Protein AF-0000000085764233 (afdb_homodimer)

Structure (mmCIF, N/CA/C/O backbone):
data_AF-0000000085764233-model_v1
#
loop_
_entity.id
_entity.type
_entity.pdbx_description
1 polymer 'Tctex1 domain-containing protein 1'
#
loop_
_atom_site.group_PDB
_atom_site.id
_atom_site.type_symbol
_atom_site.label_atom_id
_atom_site.label_alt_id
_atom_site.label_comp_id
_atom_site.label_asym_id
_atom_site.label_entity_id
_atom_site.label_seq_id
_atom_site.pdbx_PDB_ins_code
_atom_site.Cartn_x
_atom_site.Cartn_y
_atom_site.Cartn_z
_atom_site.occupancy
_atom_site.B_iso_or_equiv
_atom_site.auth_seq_id
_atom_site.auth_comp_id
_atom_site.auth_asym_id
_atom_site.auth_atom_id
_atom_site.pdbx_PDB_model_num
ATOM 1 N N . MET A 1 1 ? 14.633 18.141 -64.562 1 22.83 1 MET A N 1
ATOM 2 C CA . MET A 1 1 ? 13.414 17.406 -64.875 1 22.83 1 MET A CA 1
ATOM 3 C C . MET A 1 1 ? 13.727 16.172 -65.688 1 22.83 1 MET A C 1
ATOM 5 O O . MET A 1 1 ? 12.82 15.57 -66.312 1 22.83 1 MET A O 1
ATOM 9 N N . ALA A 1 2 ? 15.008 15.633 -65.562 1 20.67 2 ALA A N 1
ATOM 10 C CA . ALA A 1 2 ? 15.523 14.898 -66.688 1 20.67 2 ALA A CA 1
ATOM 11 C C . ALA A 1 2 ? 14.891 13.508 -66.812 1 20.67 2 ALA A C 1
ATOM 13 O O . ALA A 1 2 ? 14.93 12.734 -65.812 1 20.67 2 ALA A O 1
ATOM 14 N N . ALA A 1 3 ? 13.82 13.461 -67.688 1 26.23 3 ALA A N 1
ATOM 15 C CA . ALA A 1 3 ? 12.781 12.508 -68.062 1 26.23 3 ALA A CA 1
ATOM 16 C C . ALA A 1 3 ? 13.398 11.211 -68.625 1 26.23 3 ALA A C 1
ATOM 18 O O . ALA A 1 3 ? 13.984 11.18 -6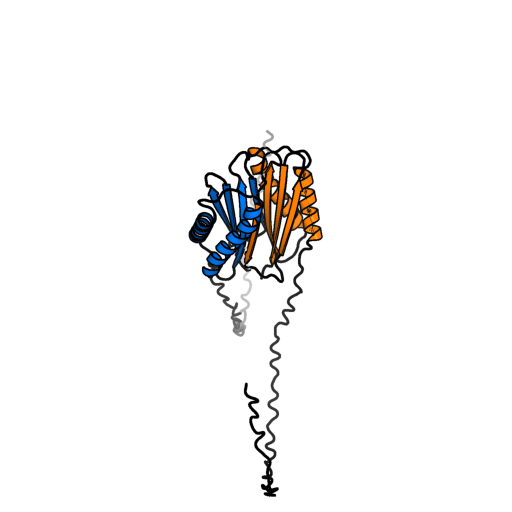9.688 1 26.23 3 ALA A O 1
ATOM 19 N N . VAL A 1 4 ? 14.078 10.336 -67.625 1 24.64 4 VAL A N 1
ATOM 20 C CA . VAL A 1 4 ? 15.016 9.258 -67.938 1 24.64 4 VAL A CA 1
ATOM 21 C C . VAL A 1 4 ? 14.289 8.148 -68.688 1 24.64 4 VAL A C 1
ATOM 23 O O . VAL A 1 4 ? 13.289 7.609 -68.188 1 24.64 4 VAL A O 1
ATOM 26 N N . GLU A 1 5 ? 14.352 8.164 -70.062 1 24.55 5 GLU A N 1
ATOM 27 C CA . GLU A 1 5 ? 13.648 7.434 -71.062 1 24.55 5 GLU A CA 1
ATOM 28 C C . GLU A 1 5 ? 14 5.949 -71.062 1 24.55 5 GLU A C 1
ATOM 30 O O . GLU A 1 5 ? 15.156 5.578 -71.25 1 24.55 5 GLU A O 1
ATOM 35 N N . ILE A 1 6 ? 13.391 5.223 -70.125 1 24.7 6 ILE A N 1
ATOM 36 C CA . ILE A 1 6 ? 13.633 3.828 -69.75 1 24.7 6 ILE A CA 1
ATOM 37 C C . ILE A 1 6 ? 13.297 2.928 -70.938 1 24.7 6 ILE A C 1
ATOM 39 O O . ILE A 1 6 ? 12.164 2.93 -71.438 1 24.7 6 ILE A O 1
ATOM 43 N N . ALA A 1 7 ? 14.289 2.588 -71.75 1 24.14 7 ALA A N 1
ATOM 44 C CA . ALA A 1 7 ? 14.234 1.929 -73 1 24.14 7 ALA A CA 1
ATOM 45 C C . ALA A 1 7 ? 13.648 0.525 -72.875 1 24.14 7 ALA A C 1
ATOM 47 O O . ALA A 1 7 ? 13.883 -0.168 -71.938 1 24.14 7 ALA A O 1
ATOM 48 N N . GLU A 1 8 ? 12.664 0.2 -73.688 1 23.89 8 GLU A N 1
ATOM 49 C CA . GLU A 1 8 ? 11.547 -0.726 -73.875 1 23.89 8 GLU A CA 1
ATOM 50 C C . GLU A 1 8 ? 12.016 -2.082 -74.375 1 23.89 8 GLU A C 1
ATOM 52 O O . GLU A 1 8 ? 12.453 -2.199 -75.5 1 23.89 8 GLU A O 1
ATOM 57 N N . ALA A 1 9 ? 13.086 -2.654 -73.625 1 26.23 9 ALA A N 1
ATOM 58 C CA . ALA A 1 9 ? 13.75 -3.721 -74.375 1 26.23 9 ALA A CA 1
ATOM 59 C C . ALA A 1 9 ? 12.758 -4.809 -74.75 1 26.23 9 ALA A C 1
ATOM 61 O O . ALA A 1 9 ? 11.82 -5.113 -74 1 26.23 9 ALA A O 1
ATOM 62 N N . PRO A 1 10 ? 13.016 -5.344 -75.938 1 22.17 10 PRO A N 1
ATOM 63 C CA . PRO A 1 10 ? 12.102 -6.035 -76.875 1 22.17 10 PRO A CA 1
ATOM 64 C C . PRO A 1 10 ? 11.68 -7.406 -76.375 1 22.17 10 PRO A C 1
ATOM 66 O O . PRO A 1 10 ? 12.344 -7.977 -75.5 1 22.17 10 PRO A O 1
ATOM 69 N N . ASP A 1 11 ? 10.625 -8.039 -76.938 1 22.17 11 ASP A N 1
ATOM 70 C CA . ASP A 1 11 ? 9.445 -8.875 -76.75 1 22.17 11 ASP A CA 1
ATOM 71 C C . ASP A 1 11 ? 9.781 -10.359 -76.875 1 22.17 11 ASP A C 1
ATOM 73 O O . ASP A 1 11 ? 9.039 -11.219 -76.438 1 22.17 11 ASP A O 1
ATOM 77 N N . PRO A 1 12 ? 11.188 -10.75 -77.125 1 25.09 12 PRO A N 1
ATOM 78 C CA . PRO A 1 12 ? 11.039 -11.82 -78.125 1 25.09 12 PRO A CA 1
ATOM 79 C C . PRO A 1 12 ? 10.336 -13.055 -77.562 1 25.09 12 PRO A C 1
ATOM 81 O O . PRO A 1 12 ? 10.555 -13.422 -76.375 1 25.09 12 PRO A O 1
ATOM 84 N N . ARG A 1 13 ? 9.398 -13.578 -78.25 1 24.14 13 ARG A N 1
ATOM 85 C CA . ARG A 1 13 ? 8.258 -14.461 -78.062 1 24.14 13 ARG A CA 1
ATOM 86 C C . ARG A 1 13 ? 8.711 -15.875 -77.688 1 24.14 13 ARG A C 1
ATOM 88 O O . ARG A 1 13 ? 9.906 -16.188 -77.75 1 24.14 13 ARG A O 1
ATOM 95 N N . LEU A 1 14 ? 8.117 -16.953 -78.375 1 24.59 14 LEU A N 1
ATOM 96 C CA . LEU A 1 14 ? 7.031 -17.844 -77.938 1 24.59 14 LEU A CA 1
ATOM 97 C C . LEU A 1 14 ? 7.527 -19.281 -77.812 1 24.59 14 LEU A C 1
ATOM 99 O O . LEU A 1 14 ? 6.965 -20.078 -77.062 1 24.59 14 LEU A O 1
ATOM 103 N N . PRO A 1 15 ? 8.797 -19.828 -78.375 1 23.41 15 PRO A N 1
ATOM 104 C CA . PRO A 1 15 ? 8.453 -21.031 -79.125 1 23.41 15 PRO A CA 1
ATOM 105 C C . PRO A 1 15 ? 8.039 -22.188 -78.25 1 23.41 15 PRO A C 1
ATOM 107 O O . PRO A 1 15 ? 8.391 -22.219 -77.062 1 23.41 15 PRO A O 1
ATOM 110 N N . SER A 1 16 ? 7.152 -23.25 -78.75 1 23.95 16 SER A N 1
ATOM 111 C CA . SER A 1 16 ? 6.117 -24.234 -78.438 1 23.95 16 SER A CA 1
ATOM 112 C C . SER A 1 16 ? 6.727 -25.562 -78 1 23.95 16 SER A C 1
ATOM 114 O O . SER A 1 16 ? 6.004 -26.516 -77.688 1 23.95 16 SER A O 1
ATOM 116 N N . ASP A 1 17 ? 8.07 -25.703 -77.875 1 21.44 17 ASP A N 1
ATOM 117 C CA . ASP A 1 17 ? 8.406 -27.047 -78.312 1 21.44 17 ASP A CA 1
ATOM 118 C C . ASP A 1 17 ? 7.781 -28.109 -77.438 1 21.44 17 ASP A C 1
ATOM 120 O O . ASP A 1 17 ? 7.598 -27.859 -76.188 1 21.44 17 ASP A O 1
ATOM 124 N N . ASN A 1 18 ? 7.309 -29.312 -78 1 24.05 18 ASN A N 1
ATOM 125 C CA . ASN A 1 18 ? 6.414 -30.469 -77.938 1 24.05 18 ASN A CA 1
ATOM 126 C C . ASN A 1 18 ? 6.941 -31.531 -76.938 1 24.05 18 ASN A C 1
ATOM 128 O O . ASN A 1 18 ? 6.367 -32.625 -76.875 1 24.05 18 ASN A O 1
ATOM 132 N N . SER A 1 19 ? 8.141 -31.344 -76.438 1 24.89 19 SER A N 1
ATOM 133 C CA . SER A 1 19 ? 8.766 -32.656 -76.25 1 24.89 19 SER A CA 1
ATOM 134 C C . SER A 1 19 ? 7.953 -33.531 -75.312 1 24.89 19 SER A C 1
ATOM 136 O O . SER A 1 19 ? 7.43 -33.062 -74.312 1 24.89 19 SER A O 1
ATOM 138 N N . MET A 1 20 ? 7.559 -34.75 -75.812 1 24.38 20 MET A N 1
ATOM 139 C CA . MET A 1 20 ? 6.723 -35.906 -75.5 1 24.38 20 MET A CA 1
ATOM 140 C C . MET A 1 20 ? 7.199 -36.594 -74.25 1 24.38 20 MET A C 1
ATOM 142 O O . MET A 1 20 ? 8.016 -37.531 -74.312 1 24.38 20 MET A O 1
ATOM 146 N N . ILE A 1 21 ? 7.676 -35.906 -73.25 1 27.8 21 ILE A N 1
ATOM 147 C CA . ILE A 1 21 ? 8.406 -36.719 -72.25 1 27.8 21 ILE A CA 1
ATOM 148 C C . ILE A 1 21 ? 7.504 -37.844 -71.75 1 27.8 21 ILE A C 1
ATOM 150 O O . ILE A 1 21 ? 6.324 -37.594 -71.438 1 27.8 21 ILE A O 1
ATOM 154 N N . SER A 1 22 ? 8 -39.094 -71.938 1 27.44 22 SER A N 1
ATOM 155 C CA . SER A 1 22 ? 7.586 -40.469 -71.625 1 27.44 22 SER A CA 1
ATOM 156 C C . SER A 1 22 ? 7.129 -40.625 -70.188 1 27.44 22 SER A C 1
ATOM 158 O O . SER A 1 22 ? 7.77 -40.125 -69.312 1 27.44 22 SER A O 1
ATOM 160 N N . THR A 1 23 ? 5.852 -40.906 -70.062 1 28.72 23 THR A N 1
ATOM 161 C CA . THR A 1 23 ? 4.98 -41.031 -68.938 1 28.72 23 THR A CA 1
ATOM 162 C C . THR A 1 23 ? 5.438 -42.156 -68 1 28.72 23 THR A C 1
ATOM 164 O O . THR A 1 23 ? 5.41 -43.344 -68.438 1 28.72 23 THR A O 1
ATOM 167 N N . ILE A 1 24 ? 6.723 -42.125 -67.5 1 32.5 24 ILE A N 1
ATOM 168 C CA . ILE A 1 24 ? 7.109 -43.281 -66.688 1 32.5 24 ILE A CA 1
ATOM 169 C C . ILE A 1 24 ? 6.004 -43.625 -65.688 1 32.5 24 ILE A C 1
ATOM 171 O O . ILE A 1 24 ? 5.48 -42.75 -65 1 32.5 24 ILE A O 1
ATOM 175 N N . PRO A 1 25 ? 5.34 -44.781 -65.875 1 30.16 25 PRO A N 1
ATOM 176 C CA . PRO A 1 25 ? 4.199 -45.219 -65.062 1 30.16 25 PRO A CA 1
ATOM 177 C C . PRO A 1 25 ? 4.535 -45.25 -63.594 1 30.16 25 PRO A C 1
ATOM 179 O O . PRO A 1 25 ? 5.555 -45.844 -63.188 1 30.16 25 PRO A O 1
ATOM 182 N N . GLU A 1 26 ? 4.598 -44.219 -62.844 1 31.23 26 GLU A N 1
ATOM 183 C CA . GLU A 1 26 ? 5.027 -44.25 -61.469 1 31.23 26 GLU A CA 1
ATOM 184 C C . GLU A 1 26 ? 4.262 -45.312 -60.656 1 31.23 26 GLU A C 1
ATOM 186 O O . GLU A 1 26 ? 3.041 -45.438 -60.812 1 31.23 26 GLU A O 1
ATOM 191 N N . GLY A 1 27 ? 4.879 -46.469 -60.5 1 32.75 27 GLY A N 1
ATOM 192 C CA . GLY A 1 27 ? 4.398 -47.562 -59.688 1 32.75 27 GLY A CA 1
ATOM 193 C C . GLY A 1 27 ? 3.85 -47.125 -58.344 1 32.75 27 GLY A C 1
ATOM 194 O O . GLY A 1 27 ? 4.234 -46.062 -57.844 1 32.75 27 GLY A O 1
ATOM 195 N N . SER A 1 28 ? 2.533 -47.375 -58.094 1 31.98 28 SER A N 1
ATOM 196 C CA . SER A 1 28 ? 1.698 -47 -56.969 1 31.98 28 SER A CA 1
ATOM 197 C C . SER A 1 28 ? 2.303 -47.5 -55.656 1 31.98 28 SER A C 1
ATOM 199 O O . SER A 1 28 ? 2.451 -48.719 -55.438 1 31.98 28 SER A O 1
ATOM 201 N N . SER A 1 29 ? 3.619 -47.125 -55.281 1 34.47 29 SER A N 1
ATOM 202 C CA . SER A 1 29 ? 4.066 -47.625 -53.969 1 34.47 29 SER A CA 1
ATOM 203 C C . SER A 1 29 ? 3.006 -47.375 -52.906 1 34.47 29 SER A C 1
ATOM 205 O O . SER A 1 29 ? 2.5 -46.281 -52.75 1 34.47 29 SER A O 1
ATOM 207 N N . SER A 1 30 ? 2.203 -48.438 -52.594 1 32.31 30 SER A N 1
ATOM 208 C CA . SER A 1 30 ? 1.236 -48.438 -51.5 1 32.31 30 SER A CA 1
ATOM 209 C C . SER A 1 30 ? 1.864 -47.938 -50.219 1 32.31 30 SER A C 1
ATOM 211 O O . SER A 1 30 ? 2.807 -48.562 -49.688 1 32.31 30 SER A O 1
ATOM 213 N N . ARG A 1 31 ? 2.207 -46.688 -50.094 1 35.84 31 ARG A N 1
ATOM 214 C CA . ARG A 1 31 ? 2.756 -46.188 -48.812 1 35.84 31 ARG A CA 1
ATOM 215 C C . ARG A 1 31 ? 1.93 -46.656 -47.625 1 35.84 31 ARG A C 1
ATOM 217 O O . ARG A 1 31 ? 0.699 -46.594 -47.656 1 35.84 31 ARG A O 1
ATOM 224 N N . PRO A 1 32 ? 2.518 -47.688 -47 1 40.41 32 PRO A N 1
ATOM 225 C CA . PRO A 1 32 ? 1.799 -48.125 -45.812 1 40.41 32 PRO A CA 1
ATOM 226 C C . PRO A 1 32 ? 1.249 -46.938 -44.969 1 40.41 32 PRO A C 1
ATOM 228 O O . PRO A 1 32 ? 1.838 -45.875 -44.969 1 40.41 32 PRO A O 1
ATOM 231 N N . ASP A 1 33 ? -0.082 -46.781 -44.938 1 36.28 33 ASP A N 1
ATOM 232 C CA . ASP A 1 33 ? -0.786 -45.812 -44.094 1 36.28 33 ASP A CA 1
ATOM 233 C C . ASP A 1 33 ? -0.168 -45.719 -42.719 1 36.28 33 ASP A C 1
ATOM 235 O O . ASP A 1 33 ? -0.138 -46.688 -41.969 1 36.28 33 ASP A O 1
ATOM 239 N N . THR A 1 34 ? 1.155 -45.188 -42.594 1 36.16 34 THR A N 1
ATOM 240 C CA . THR A 1 34 ? 1.585 -44.875 -41.219 1 36.16 34 THR A CA 1
ATOM 241 C C . THR A 1 34 ? 0.439 -44.281 -40.406 1 36.16 34 THR A C 1
ATOM 243 O O . THR A 1 34 ? -0.104 -43.25 -40.75 1 36.16 34 THR A O 1
ATOM 246 N N . ASP A 1 35 ? -0.566 -45.094 -39.906 1 37 35 ASP A N 1
ATOM 247 C CA . ASP A 1 35 ? -1.498 -44.625 -38.906 1 37 35 ASP A CA 1
ATOM 248 C C . ASP A 1 35 ? -0.818 -43.625 -37.969 1 37 35 ASP A C 1
ATOM 250 O O . ASP A 1 35 ? 0.124 -43.969 -37.25 1 37 35 ASP A O 1
ATOM 254 N N . SER A 1 36 ? -0.529 -42.406 -38.469 1 41.19 36 SER A N 1
ATOM 255 C CA . SER A 1 36 ? -0.132 -41.344 -37.531 1 41.19 36 SER A CA 1
ATOM 256 C C . SER A 1 36 ? -0.875 -41.5 -36.219 1 41.19 36 SER A C 1
ATOM 258 O O . SER A 1 36 ? -2.092 -41.281 -36.156 1 41.19 36 SER A O 1
ATOM 260 N N . ARG A 1 37 ? -0.577 -42.562 -35.438 1 39.78 37 ARG A N 1
ATOM 261 C CA . ARG A 1 37 ? -1.103 -42.469 -34.062 1 39.78 37 ARG A CA 1
ATOM 262 C C . ARG A 1 37 ? -1.039 -41.031 -33.562 1 39.78 37 ARG A C 1
ATOM 264 O O . ARG A 1 37 ? 0.045 -40.438 -33.438 1 39.78 37 ARG A O 1
ATOM 271 N N . ALA A 1 38 ? -2.049 -40.219 -34.062 1 39.69 38 ALA A N 1
ATOM 272 C CA . ALA A 1 38 ? -2.211 -38.938 -33.344 1 39.69 38 ALA A CA 1
ATOM 273 C C . ALA A 1 38 ? -1.906 -39.094 -31.859 1 39.69 38 ALA A C 1
ATOM 275 O O . ALA A 1 38 ? -2.547 -39.875 -31.172 1 39.69 38 ALA A O 1
ATOM 276 N N . SER A 1 39 ? -0.598 -39.219 -31.531 1 38.91 39 SER A N 1
ATOM 277 C CA . SER A 1 39 ? -0.422 -38.906 -30.109 1 38.91 39 SER A CA 1
ATOM 278 C C . SER A 1 39 ? -1.386 -37.844 -29.656 1 38.91 39 SER A C 1
ATOM 280 O O . SER A 1 39 ? -1.299 -36.688 -30.109 1 38.91 39 SER A O 1
ATOM 282 N N . THR A 1 40 ? -2.664 -38.188 -29.641 1 38.09 40 THR A N 1
ATOM 283 C CA . THR A 1 40 ? -3.424 -37.156 -28.906 1 38.09 40 THR A CA 1
ATOM 284 C C . THR A 1 40 ? -2.602 -36.594 -27.75 1 38.09 40 THR A C 1
ATOM 286 O O . THR A 1 40 ? -2.342 -37.312 -26.781 1 38.09 40 THR A O 1
ATOM 289 N N . GLU A 1 41 ? -1.425 -36 -28.062 1 40.94 41 GLU A N 1
ATOM 290 C CA . GLU A 1 41 ? -0.939 -35.188 -26.953 1 40.94 41 GLU A CA 1
ATOM 291 C C . GLU A 1 41 ? -2.096 -34.625 -26.125 1 40.94 41 GLU A C 1
ATOM 293 O O . GLU A 1 41 ? -2.939 -33.906 -26.625 1 40.94 41 GLU A O 1
ATOM 298 N N . PHE A 1 42 ? -2.738 -35.5 -25.422 1 39.81 42 PHE A N 1
ATOM 299 C CA . PHE A 1 42 ? -3.559 -34.875 -24.375 1 39.81 42 PHE A CA 1
ATOM 300 C C . PHE A 1 42 ? -2.928 -33.594 -23.891 1 39.81 42 PHE A C 1
ATOM 302 O O . PHE A 1 42 ? -1.872 -33.594 -23.25 1 39.81 42 PHE A O 1
ATOM 309 N N . GLU A 1 43 ? -2.781 -32.625 -24.781 1 45.09 43 GLU A N 1
ATOM 310 C CA . GLU A 1 43 ? -2.576 -31.375 -24.031 1 45.09 43 GLU A CA 1
ATOM 311 C C . GLU A 1 43 ? -3.42 -31.344 -22.766 1 45.09 43 GLU A C 1
ATOM 313 O O . GLU A 1 43 ? -4.621 -31.625 -22.812 1 45.09 43 GLU A O 1
ATOM 318 N N . PRO A 1 44 ? -2.971 -31.922 -21.656 1 42.12 44 PRO A N 1
ATOM 319 C CA . PRO A 1 44 ? -3.895 -31.703 -20.531 1 42.12 44 PRO A CA 1
ATOM 320 C C . PRO A 1 44 ? -4.801 -30.484 -20.75 1 42.12 44 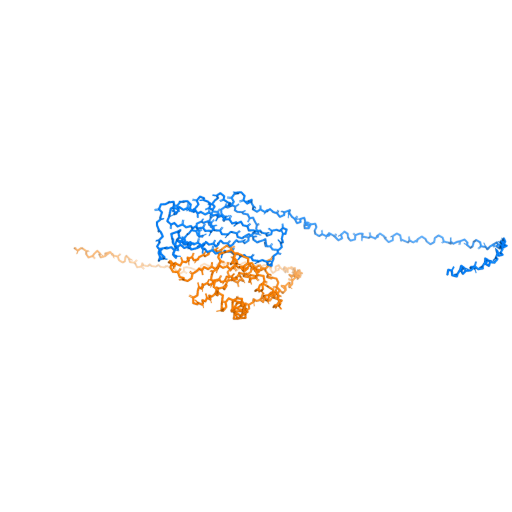PRO A C 1
ATOM 322 O O . PRO A 1 44 ? -4.332 -29.422 -21.172 1 42.12 44 PRO A O 1
ATOM 325 N N . SER A 1 45 ? -5.848 -30.656 -21.422 1 47.34 45 SER A N 1
ATOM 326 C CA . SER A 1 45 ? -6.844 -29.594 -21.406 1 47.34 45 SER A CA 1
ATOM 327 C C . SER A 1 45 ? -6.867 -28.875 -20.062 1 47.34 45 SER A C 1
ATOM 329 O O . SER A 1 45 ? -7.57 -29.281 -19.141 1 47.34 45 SER A O 1
ATOM 331 N N . TYR A 1 46 ? -5.758 -28.812 -19.344 1 45.25 46 TYR A N 1
ATOM 332 C CA . TYR A 1 46 ? -5.891 -27.922 -18.188 1 45.25 46 TYR A CA 1
ATOM 333 C C . TYR A 1 46 ? -6.875 -26.797 -18.484 1 45.25 46 TYR A C 1
ATOM 335 O O . TYR A 1 46 ? -6.637 -25.969 -19.375 1 45.25 46 TYR A O 1
ATOM 343 N N . GLN A 1 47 ? -8 -27.047 -18.844 1 47.78 47 GLN A N 1
ATOM 344 C CA . GLN A 1 47 ? -9.008 -25.984 -18.891 1 47.78 47 GLN A CA 1
ATOM 345 C C . GLN A 1 47 ? -8.75 -24.938 -17.812 1 47.78 47 GLN A C 1
ATOM 347 O O . GLN A 1 47 ? -8.922 -25.203 -16.625 1 47.78 47 GLN A O 1
ATOM 352 N N . LEU A 1 48 ? -7.797 -24.172 -17.938 1 56.78 48 LEU A N 1
ATOM 353 C CA . LEU A 1 48 ? -7.531 -23.109 -16.984 1 56.78 48 LEU A CA 1
ATOM 354 C C . LEU A 1 48 ? -8.805 -22.328 -16.672 1 56.78 48 LEU A C 1
ATOM 356 O O . LEU A 1 48 ? -9.5 -21.875 -17.578 1 56.78 48 LEU A O 1
ATOM 360 N N . GLU A 1 49 ? -9.703 -22.781 -15.75 1 69.5 49 GLU A N 1
ATOM 361 C CA . GLU A 1 49 ? -10.852 -22.016 -15.273 1 69.5 49 GLU A CA 1
ATOM 362 C C . GLU A 1 49 ? -10.586 -20.516 -15.336 1 69.5 49 GLU A C 1
ATOM 364 O O . GLU A 1 49 ? -9.453 -20.078 -15.125 1 69.5 49 GLU A O 1
ATOM 369 N N . PRO A 1 50 ? -11.602 -19.891 -15.984 1 85.56 50 PRO A N 1
ATOM 370 C CA . PRO A 1 50 ? -11.445 -18.438 -16.016 1 85.56 50 PRO A CA 1
ATOM 371 C C . PRO A 1 50 ? -11.109 -17.844 -14.648 1 85.56 50 PRO A C 1
ATOM 373 O O . PRO A 1 50 ? -11.57 -18.359 -13.625 1 85.56 50 PRO A O 1
ATOM 376 N N . VAL A 1 51 ? -10.227 -16.969 -14.602 1 89 51 VAL A N 1
ATOM 377 C CA . VAL A 1 51 ? -9.836 -16.297 -13.367 1 89 51 VAL A CA 1
ATOM 378 C C . VAL A 1 51 ? -11.031 -15.555 -12.773 1 89 51 VAL A C 1
ATOM 380 O O . VAL A 1 51 ? -11.703 -14.789 -13.469 1 89 51 VAL A O 1
ATOM 383 N N . LYS A 1 52 ? -11.523 -15.859 -11.648 1 94.44 52 LYS A N 1
ATOM 384 C CA . LYS A 1 52 ? -12.539 -15.109 -10.914 1 94.44 52 LYS A CA 1
ATOM 385 C C . LYS A 1 52 ? -11.922 -13.93 -10.164 1 94.44 52 LYS A C 1
ATOM 387 O O . LYS A 1 52 ? -11.258 -14.109 -9.148 1 94.44 52 LYS A O 1
ATOM 392 N N . LYS A 1 53 ? -12.195 -12.773 -10.602 1 96.12 53 LYS A N 1
ATOM 393 C CA . LYS A 1 53 ? -11.672 -11.555 -9.984 1 96.12 53 LYS A CA 1
ATOM 394 C C . LYS A 1 53 ? -12.609 -11.062 -8.883 1 96.12 53 LYS A C 1
ATOM 396 O O . LYS A 1 53 ? -13.828 -11.18 -9 1 96.12 53 LYS A O 1
ATOM 401 N N . PRO A 1 54 ? -12.055 -10.539 -7.816 1 97.56 54 PRO A N 1
ATOM 402 C CA . PRO A 1 54 ? -12.93 -9.898 -6.832 1 97.56 54 PRO A CA 1
ATOM 403 C C . PRO A 1 54 ? -13.672 -8.688 -7.395 1 97.56 54 PRO A C 1
ATOM 405 O O . PRO A 1 54 ? -13.102 -7.926 -8.188 1 97.56 54 PRO A O 1
ATOM 408 N N . ARG A 1 55 ? -14.836 -8.508 -6.973 1 97.19 55 ARG A N 1
ATOM 409 C CA . ARG A 1 55 ? -15.602 -7.355 -7.434 1 97.19 55 ARG A CA 1
ATOM 410 C C . ARG A 1 55 ? -15.211 -6.098 -6.668 1 97.19 55 ARG A C 1
ATOM 412 O O . ARG A 1 55 ? -15.344 -6.047 -5.441 1 97.19 55 ARG A O 1
ATOM 419 N N . HIS A 1 56 ? -14.852 -5.094 -7.367 1 98 56 HIS A N 1
ATOM 420 C CA . HIS A 1 56 ? -14.414 -3.842 -6.762 1 98 56 HIS A CA 1
ATOM 421 C C . HIS A 1 56 ? -15.531 -3.213 -5.93 1 98 56 HIS A C 1
ATOM 423 O O . HIS A 1 56 ? -15.273 -2.66 -4.859 1 98 56 HIS A O 1
ATOM 429 N N . SER A 1 57 ? -16.766 -3.312 -6.406 1 98.38 57 SER A N 1
ATOM 430 C CA . SER A 1 57 ? -17.906 -2.725 -5.699 1 98.38 57 SER A CA 1
ATOM 431 C C . SER A 1 57 ? -18.078 -3.35 -4.32 1 98.38 57 SER A C 1
ATOM 433 O O . SER A 1 57 ? -18.359 -2.648 -3.348 1 98.38 57 SER A O 1
ATOM 435 N N . ASP A 1 58 ? -17.906 -4.656 -4.238 1 98.38 58 ASP A N 1
ATOM 436 C CA . ASP A 1 58 ? -18.016 -5.352 -2.961 1 98.38 58 ASP A CA 1
ATOM 437 C C . ASP A 1 58 ? -16.906 -4.938 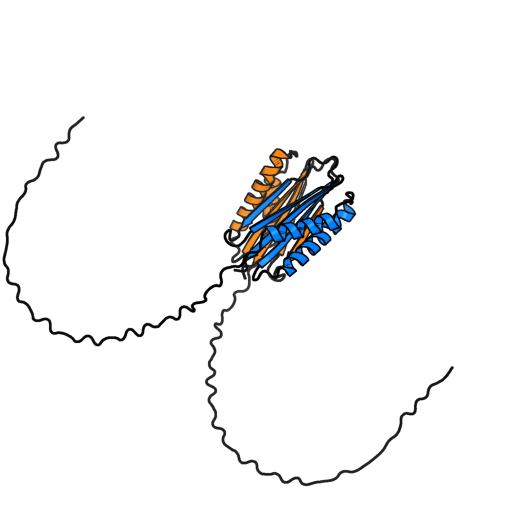-2.002 1 98.38 58 ASP A C 1
ATOM 439 O O . ASP A 1 58 ? -17.172 -4.633 -0.837 1 98.38 58 ASP A O 1
ATOM 443 N N . ILE A 1 59 ? -15.68 -4.883 -2.51 1 98.75 59 ILE A N 1
ATOM 444 C CA . ILE A 1 59 ? -14.531 -4.516 -1.687 1 98.75 59 ILE A CA 1
ATOM 445 C C . ILE A 1 59 ? -14.688 -3.078 -1.196 1 98.75 59 ILE A C 1
ATOM 447 O O . ILE A 1 59 ? -14.422 -2.779 -0.03 1 98.75 59 ILE A O 1
ATOM 451 N N . GLN A 1 60 ? -15.172 -2.262 -2.07 1 98.75 60 GLN A N 1
ATOM 452 C CA . GLN A 1 60 ? -15.383 -0.862 -1.721 1 98.75 60 GLN A CA 1
ATOM 453 C C . GLN A 1 60 ? -16.391 -0.729 -0.577 1 98.75 60 GLN A C 1
ATOM 455 O O . GLN A 1 60 ? -16.125 -0.019 0.398 1 98.75 60 GLN A O 1
ATOM 460 N N . ARG A 1 61 ? -17.438 -1.396 -0.704 1 98.62 61 ARG A N 1
ATOM 461 C CA . ARG A 1 61 ? -18.5 -1.319 0.304 1 98.62 61 ARG A CA 1
ATOM 462 C C . ARG A 1 61 ? -18 -1.815 1.656 1 98.62 61 ARG A C 1
ATOM 464 O O . ARG A 1 61 ? -18.266 -1.194 2.688 1 98.62 61 ARG A O 1
ATOM 471 N N . LEU A 1 62 ? -17.328 -2.939 1.609 1 98.62 62 LEU A N 1
ATOM 472 C CA . LEU A 1 62 ? -16.781 -3.504 2.844 1 98.62 62 LEU A CA 1
ATOM 473 C C . LEU A 1 62 ? -15.82 -2.535 3.514 1 98.62 62 LEU A C 1
ATOM 475 O O . LEU A 1 62 ? -15.875 -2.34 4.73 1 98.62 62 LEU A O 1
ATOM 479 N N . ALA A 1 63 ? -14.906 -1.902 2.748 1 98.88 63 ALA A N 1
ATOM 480 C CA . ALA A 1 63 ? -13.914 -0.969 3.279 1 98.88 63 ALA A CA 1
ATOM 481 C C . ALA A 1 63 ? -14.586 0.287 3.828 1 98.88 63 ALA A C 1
ATOM 483 O O . ALA A 1 63 ? -14.227 0.771 4.906 1 98.88 63 ALA A O 1
ATOM 484 N N . GLU A 1 64 ? -15.586 0.781 3.109 1 98.88 64 GLU A N 1
ATOM 485 C CA . GLU A 1 64 ? -16.328 1.952 3.562 1 98.88 64 GLU A CA 1
ATOM 486 C C . GLU A 1 64 ? -17.016 1.688 4.898 1 98.88 64 GLU A C 1
ATOM 488 O O . GLU A 1 64 ? -17 2.537 5.789 1 98.88 64 GLU A O 1
ATOM 493 N N . ASN A 1 65 ? -17.609 0.515 4.973 1 98.81 65 ASN A N 1
ATOM 494 C CA . ASN A 1 65 ? -18.297 0.141 6.203 1 98.81 65 ASN A CA 1
ATOM 495 C C . ASN A 1 65 ? -17.344 0.098 7.391 1 98.81 65 ASN A C 1
ATOM 497 O O . ASN A 1 65 ? -17.672 0.599 8.469 1 98.81 65 ASN A O 1
ATOM 501 N N . GLU A 1 66 ? -16.156 -0.518 7.207 1 98.94 66 GLU A N 1
ATOM 502 C CA . GLU A 1 66 ? -15.203 -0.618 8.305 1 98.94 66 GLU A CA 1
ATOM 503 C C . GLU A 1 66 ? -14.648 0.753 8.688 1 98.94 66 GLU A C 1
ATOM 505 O O . GLU A 1 66 ? -14.469 1.052 9.867 1 98.94 66 GLU A O 1
ATOM 510 N N . LEU A 1 67 ? -14.344 1.627 7.711 1 98.88 67 LEU A N 1
ATOM 511 C CA . LEU A 1 67 ? -13.875 2.979 8 1 98.88 67 LEU A CA 1
ATOM 512 C C . LEU A 1 67 ? -14.914 3.758 8.797 1 98.88 67 LEU A C 1
ATOM 514 O O . LEU A 1 67 ? -14.586 4.414 9.781 1 98.88 67 LEU A O 1
ATOM 518 N N . GLU A 1 68 ? -16.141 3.689 8.398 1 98.75 68 GLU A N 1
ATOM 519 C CA . GLU A 1 68 ? -17.219 4.375 9.102 1 98.75 68 GLU A CA 1
ATOM 520 C C . GLU A 1 68 ? -17.375 3.848 10.531 1 98.75 68 GLU A C 1
ATOM 522 O O . GLU A 1 68 ? -17.516 4.629 11.477 1 98.75 68 GLU A O 1
ATOM 527 N N . ARG A 1 69 ? -17.344 2.555 10.672 1 98.56 69 ARG A N 1
ATOM 528 C CA . ARG A 1 69 ? -17.516 1.9 11.961 1 98.56 69 ARG A CA 1
ATOM 529 C C . ARG A 1 69 ? -16.469 2.369 12.969 1 98.56 69 ARG A C 1
ATOM 531 O O . ARG A 1 69 ? -16.797 2.658 14.117 1 98.56 69 ARG A O 1
ATOM 538 N N . TYR A 1 70 ? -15.234 2.527 12.562 1 98.56 70 TYR A N 1
ATOM 539 C CA . TYR A 1 70 ? -14.141 2.838 13.477 1 98.56 70 TYR A CA 1
ATOM 540 C C . TYR A 1 70 ? -13.984 4.344 13.656 1 98.56 70 TYR A C 1
ATOM 542 O O . TYR A 1 70 ? -13.539 4.812 14.703 1 98.56 70 TYR A O 1
ATOM 550 N N . LEU A 1 71 ? -14.422 5.211 12.617 1 98.38 71 LEU A N 1
ATOM 551 C CA . LEU A 1 71 ? -13.852 6.551 12.594 1 98.38 71 LEU A CA 1
ATOM 552 C C . LEU A 1 71 ? -14.945 7.609 12.648 1 98.38 71 LEU A C 1
ATOM 554 O O . LEU A 1 71 ? -14.656 8.797 12.836 1 98.38 71 LEU A O 1
ATOM 558 N N . LYS A 1 72 ? -16.234 7.34 12.359 1 97.25 72 LYS A N 1
ATOM 559 C CA . LYS A 1 72 ? -17.312 8.297 12.148 1 97.25 72 LYS A CA 1
ATOM 560 C C . LYS A 1 72 ? -17.297 9.398 13.211 1 97.25 72 LYS A C 1
ATOM 562 O O . LYS A 1 72 ? -17.453 10.578 12.891 1 97.25 72 LYS A O 1
ATOM 567 N N . ASP A 1 73 ? -16.938 9.156 14.477 1 95.38 73 ASP A N 1
ATOM 568 C CA . ASP A 1 73 ? -16.984 10.18 15.516 1 95.38 73 ASP A CA 1
ATOM 569 C C . ASP A 1 73 ? -15.656 10.297 16.25 1 95.38 73 ASP A C 1
ATOM 571 O O . ASP A 1 73 ? -15.602 10.812 17.359 1 95.38 73 ASP A O 1
ATOM 575 N N . LEU A 1 74 ? -14.664 9.898 15.609 1 96.44 74 LEU A N 1
ATOM 576 C CA . LEU A 1 74 ? -13.359 9.883 16.266 1 96.44 74 LEU A CA 1
ATOM 577 C C . LEU A 1 74 ? -12.594 11.172 15.977 1 96.44 74 LEU A C 1
ATOM 579 O O . LEU A 1 74 ? -12.633 11.688 14.859 1 96.44 74 LEU A O 1
ATOM 583 N N . ARG A 1 75 ? -11.93 11.664 16.953 1 95.19 75 ARG A N 1
ATOM 584 C CA . ARG A 1 75 ? -10.992 12.758 16.766 1 95.19 75 ARG A CA 1
ATOM 585 C C . ARG A 1 75 ? -9.578 12.234 16.531 1 95.19 75 ARG A C 1
ATOM 587 O O . ARG A 1 75 ? -9.164 11.242 17.141 1 95.19 75 ARG A O 1
ATOM 594 N N . TYR A 1 76 ? -8.898 13.047 15.828 1 94.44 76 TYR A N 1
ATOM 595 C CA . TYR A 1 76 ? -7.551 12.594 15.508 1 94.44 76 TYR A CA 1
ATOM 596 C C . TYR A 1 76 ? -6.645 12.656 16.734 1 94.44 76 TYR A C 1
ATOM 598 O O . TYR A 1 76 ? -6.535 13.703 17.375 1 94.44 76 TYR A O 1
ATOM 606 N N . ASP A 1 77 ? -6.035 11.586 17.031 1 94.38 77 ASP A N 1
ATOM 607 C CA . ASP A 1 77 ? -4.977 11.391 18.016 1 94.38 77 ASP A CA 1
ATOM 608 C C . ASP A 1 77 ? -3.867 10.5 17.469 1 94.38 77 ASP A C 1
ATOM 610 O O . ASP A 1 77 ? -4.09 9.312 17.203 1 94.38 77 ASP A O 1
ATOM 614 N N . PRO A 1 78 ? -2.707 11.094 17.25 1 92.81 78 PRO A N 1
ATOM 615 C CA . PRO A 1 78 ? -1.659 10.344 16.547 1 92.81 78 PRO A CA 1
ATOM 616 C C . PRO A 1 78 ? -1.331 9.016 17.219 1 92.81 78 PRO A C 1
ATOM 618 O O . PRO A 1 78 ? -1.039 8.031 16.547 1 92.81 78 PRO A O 1
ATOM 621 N N . ILE A 1 79 ? -1.3 8.906 18.469 1 94.06 79 ILE A N 1
ATOM 622 C CA . ILE A 1 79 ? -0.967 7.688 19.188 1 94.06 79 ILE A CA 1
ATOM 623 C C . ILE A 1 79 ? -2.057 6.641 18.969 1 94.06 79 ILE A C 1
ATOM 625 O O . ILE A 1 79 ? -1.763 5.496 18.609 1 94.06 79 ILE A O 1
ATOM 629 N N . LYS A 1 80 ? -3.297 7.031 19.141 1 96.38 80 LYS A N 1
ATOM 630 C CA . LYS A 1 80 ? -4.426 6.125 18.922 1 96.38 80 LYS A CA 1
ATOM 631 C C . LYS A 1 80 ? -4.523 5.703 17.469 1 96.38 80 LYS A C 1
ATOM 633 O O . LYS A 1 80 ? -4.816 4.543 17.156 1 96.38 80 LYS A O 1
ATOM 638 N N . CYS A 1 81 ? -4.242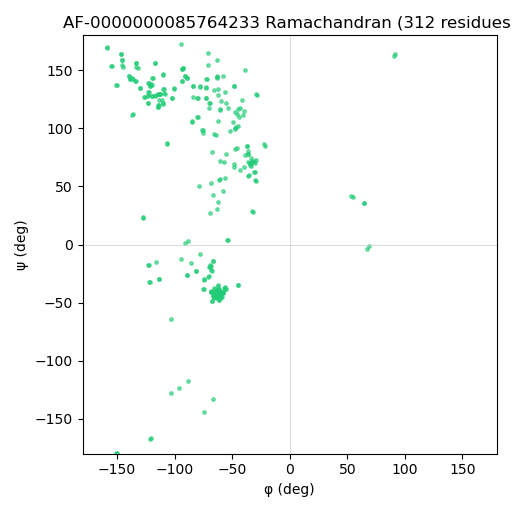 6.672 16.609 1 97 81 CYS A N 1
ATOM 639 C CA . CYS A 1 81 ? -4.414 6.43 15.188 1 97 81 CYS A CA 1
ATOM 640 C C . CYS A 1 81 ? -3.371 5.449 14.664 1 97 81 CYS A C 1
ATOM 642 O O . CYS A 1 81 ? -3.633 4.695 13.727 1 97 81 CYS A O 1
ATOM 644 N N . ARG A 1 82 ? -2.24 5.391 15.289 1 96.31 82 ARG A N 1
ATOM 645 C CA . ARG A 1 82 ? -1.219 4.426 14.898 1 96.31 82 ARG A CA 1
ATOM 646 C C . ARG A 1 82 ? -1.739 2.998 15.031 1 96.31 82 ARG A C 1
ATOM 648 O O . ARG A 1 82 ? -1.604 2.195 14.102 1 96.31 82 ARG A O 1
ATOM 655 N N . GLN A 1 83 ? -2.367 2.775 16.094 1 98.06 83 GLN A N 1
ATOM 656 C CA . GLN A 1 83 ? -2.928 1.445 16.312 1 98.06 83 GLN A CA 1
ATOM 657 C C . GLN A 1 83 ? -4.18 1.23 15.469 1 98.06 83 GLN A C 1
ATOM 659 O O . GLN A 1 83 ? -4.398 0.137 14.945 1 98.06 83 GLN A O 1
ATOM 664 N N . LEU A 1 84 ? -4.984 2.248 15.336 1 98.56 84 LEU A N 1
ATOM 665 C CA . LEU A 1 84 ? -6.254 2.152 14.625 1 98.56 84 LEU A CA 1
ATOM 666 C C . LEU A 1 84 ? -6.027 1.785 13.164 1 98.56 84 LEU A C 1
ATOM 668 O O . LEU A 1 84 ? -6.84 1.075 12.562 1 98.56 84 LEU A O 1
ATOM 672 N N . THR A 1 85 ? -4.906 2.311 12.555 1 98.81 85 THR A N 1
ATOM 673 C CA . THR A 1 85 ? -4.645 1.937 11.172 1 98.81 85 THR A CA 1
ATOM 674 C C . THR A 1 85 ? -4.52 0.422 11.031 1 98.81 85 THR A C 1
ATOM 676 O O . THR A 1 85 ? -5.051 -0.167 10.094 1 98.81 85 THR A O 1
ATOM 679 N N . ARG A 1 86 ? -3.852 -0.214 11.977 1 98.69 86 ARG A N 1
ATOM 680 C CA . ARG A 1 86 ? -3.674 -1.662 11.953 1 98.69 86 ARG A CA 1
ATOM 681 C C . ARG A 1 86 ? -5 -2.381 12.188 1 98.69 86 ARG A C 1
ATOM 683 O O . ARG A 1 86 ? -5.301 -3.371 11.516 1 98.69 86 ARG A O 1
ATOM 690 N N . ASP A 1 87 ? -5.777 -1.867 13.102 1 98.88 87 ASP A N 1
ATOM 691 C CA . ASP A 1 87 ? -7.062 -2.48 13.43 1 98.88 87 ASP A CA 1
ATOM 692 C C . ASP A 1 87 ? -8.016 -2.41 12.242 1 98.88 87 ASP A C 1
ATOM 694 O O . ASP A 1 87 ? -8.688 -3.395 11.914 1 98.88 87 ASP A O 1
ATOM 698 N N . ILE A 1 88 ? -8.047 -1.275 11.648 1 98.94 88 ILE A N 1
ATOM 699 C CA . ILE A 1 88 ? -8.93 -1.077 10.508 1 98.94 88 ILE A CA 1
ATOM 700 C C . ILE A 1 88 ? -8.469 -1.946 9.344 1 98.94 88 ILE A C 1
ATOM 702 O O . ILE A 1 88 ? -9.289 -2.596 8.68 1 98.94 88 ILE A O 1
ATOM 706 N N . ALA A 1 89 ? -7.168 -1.969 9.086 1 98.94 89 ALA A N 1
ATOM 707 C CA . ALA A 1 89 ? -6.633 -2.809 8.016 1 98.94 89 ALA A CA 1
ATOM 708 C C . ALA A 1 89 ? -6.965 -4.281 8.258 1 98.94 89 ALA A C 1
ATOM 710 O O . ALA A 1 89 ? -7.352 -4.996 7.332 1 98.94 89 ALA A O 1
ATOM 711 N N . SER A 1 90 ? -6.84 -4.688 9.492 1 98.88 90 SER A N 1
ATOM 712 C CA . SER A 1 90 ? -7.168 -6.062 9.859 1 98.88 90 SER A CA 1
ATOM 713 C C . SER A 1 90 ? -8.648 -6.352 9.648 1 98.88 90 SER A C 1
ATOM 715 O O . SER A 1 90 ? -9.016 -7.406 9.125 1 98.88 90 SER A O 1
ATOM 717 N N . ALA A 1 91 ? -9.484 -5.449 10.031 1 98.94 91 ALA A N 1
ATOM 718 C CA . ALA A 1 91 ? -10.93 -5.625 9.883 1 98.94 91 ALA A CA 1
ATOM 719 C C . ALA A 1 91 ? -11.32 -5.715 8.406 1 98.94 91 ALA A C 1
ATOM 721 O O . ALA A 1 91 ? -12.094 -6.594 8.016 1 98.94 91 ALA A O 1
ATOM 722 N N . ILE A 1 92 ? -10.789 -4.816 7.594 1 98.94 92 ILE A N 1
ATOM 723 C CA . ILE A 1 92 ? -11.07 -4.84 6.164 1 98.94 92 ILE A CA 1
ATOM 724 C C . ILE A 1 92 ? -10.578 -6.152 5.559 1 98.94 92 ILE A C 1
ATOM 726 O O . ILE A 1 92 ? -11.289 -6.793 4.785 1 98.94 92 ILE A O 1
ATOM 730 N N . LEU A 1 93 ? -9.367 -6.551 5.949 1 98.88 93 LEU A N 1
ATOM 731 C CA . LEU A 1 93 ? -8.781 -7.777 5.418 1 98.88 93 LEU A CA 1
ATOM 732 C C . LEU A 1 93 ? -9.633 -8.992 5.785 1 98.88 93 LEU A C 1
ATOM 734 O O . LEU A 1 93 ? -9.805 -9.898 4.969 1 98.88 93 LEU A O 1
ATOM 738 N N . GLU A 1 94 ? -10.141 -8.969 6.977 1 98.81 94 GLU A N 1
ATOM 739 C CA . GLU A 1 94 ? -11 -10.062 7.414 1 98.81 94 GLU A CA 1
ATOM 740 C C . GLU A 1 94 ? -12.258 -10.156 6.559 1 98.81 94 GLU A C 1
ATOM 742 O O . GLU A 1 94 ? -12.688 -11.258 6.191 1 98.81 94 GLU A O 1
ATOM 747 N N . ARG A 1 95 ? -12.867 -9.062 6.254 1 98.75 95 ARG A N 1
ATOM 748 C CA . ARG A 1 95 ? -14.047 -9.047 5.398 1 98.75 95 ARG A CA 1
ATOM 749 C C . ARG A 1 95 ? -13.711 -9.508 3.984 1 98.75 95 ARG A C 1
ATOM 751 O O . ARG A 1 95 ? -14.477 -10.242 3.363 1 98.75 95 ARG A O 1
ATOM 758 N N . VAL A 1 96 ? -12.562 -9.055 3.477 1 98.62 96 VAL A N 1
ATOM 759 C CA . VAL A 1 96 ? -12.109 -9.461 2.15 1 98.62 96 VAL A CA 1
ATOM 760 C C . VAL A 1 96 ? -11.859 -10.969 2.125 1 98.62 96 VAL A C 1
ATOM 762 O O . VAL A 1 96 ? -12.227 -11.648 1.164 1 98.62 96 VAL A O 1
ATOM 765 N N . LYS A 1 97 ? -11.211 -11.453 3.146 1 98.44 97 LYS A N 1
ATOM 766 C CA . LYS A 1 97 ? -10.961 -12.891 3.277 1 98.44 97 LYS A CA 1
ATOM 767 C C . LYS A 1 97 ? -12.258 -13.688 3.24 1 98.44 97 LYS A C 1
ATOM 769 O O . LYS A 1 97 ? -12.312 -14.766 2.656 1 98.44 97 LYS A O 1
ATOM 774 N N . GLU A 1 98 ? -13.281 -13.148 3.818 1 98.25 98 GLU A N 1
ATOM 775 C CA . GLU A 1 98 ? -14.578 -13.812 3.895 1 98.25 98 GLU A CA 1
ATOM 776 C C . GLU A 1 98 ? -15.234 -13.906 2.518 1 98.25 98 GLU A C 1
ATOM 778 O O . GLU A 1 98 ? -16.156 -14.695 2.318 1 98.25 98 GLU A O 1
ATOM 783 N N . MET A 1 99 ? -14.797 -13.125 1.556 1 97.75 99 MET A N 1
ATOM 784 C CA . MET A 1 99 ? -15.312 -13.195 0.191 1 97.75 99 MET A CA 1
ATOM 785 C C . MET A 1 99 ? -14.852 -14.484 -0.493 1 97.75 99 MET A C 1
ATOM 787 O O . MET A 1 99 ? -15.406 -14.875 -1.517 1 97.75 99 MET A O 1
ATOM 791 N N . LYS A 1 100 ? -13.812 -15.133 -0.001 1 96.62 100 LYS A N 1
ATOM 792 C CA . LYS A 1 100 ? -13.281 -16.422 -0.446 1 96.62 100 LYS A CA 1
ATOM 793 C C . LYS A 1 100 ? -12.977 -16.391 -1.942 1 96.62 100 LYS A C 1
ATOM 795 O O . LYS A 1 100 ? -13.367 -17.312 -2.672 1 96.62 100 LYS A O 1
ATOM 800 N N . VAL A 1 101 ? -12.422 -15.297 -2.404 1 96.81 101 VAL A N 1
ATOM 801 C CA . VAL A 1 101 ? -11.984 -15.234 -3.793 1 96.81 101 VAL A CA 1
ATOM 802 C C . VAL A 1 101 ? -10.781 -16.156 -3.998 1 96.81 101 VAL A C 1
ATOM 804 O O . VAL A 1 101 ? -9.742 -15.977 -3.359 1 96.81 101 VAL A O 1
ATOM 807 N N . PRO A 1 102 ? -10.859 -17.094 -4.879 1 95.19 102 PRO A N 1
ATOM 808 C CA . PRO A 1 102 ? -9.781 -18.078 -5 1 95.19 102 PRO A CA 1
ATOM 809 C C . PRO A 1 102 ? -8.523 -17.5 -5.633 1 95.19 102 PRO A C 1
ATOM 811 O O . PRO A 1 102 ? -8.609 -16.672 -6.547 1 95.19 102 PRO A O 1
ATOM 814 N N . ARG A 1 103 ? -7.352 -17.891 -5.184 1 96.25 103 ARG A N 1
ATOM 815 C CA . ARG A 1 103 ? -6.035 -17.672 -5.773 1 96.25 103 ARG A CA 1
ATOM 816 C C . ARG A 1 103 ? -5.684 -16.188 -5.797 1 96.25 103 ARG A C 1
ATOM 818 O O . ARG A 1 103 ? -5.168 -15.68 -6.793 1 96.25 103 ARG A O 1
ATOM 825 N N . TYR A 1 104 ? -6.098 -15.461 -4.773 1 98.12 104 TYR A N 1
ATOM 826 C CA . TYR A 1 104 ? -5.688 -14.062 -4.672 1 98.12 104 TYR A CA 1
ATOM 827 C C . TYR A 1 104 ? -4.957 -13.805 -3.361 1 98.12 104 TYR A C 1
ATOM 829 O O . TYR A 1 104 ? -5.344 -14.328 -2.314 1 98.12 104 TYR A O 1
ATOM 837 N N . LYS A 1 105 ? -3.936 -13.055 -3.42 1 98.5 105 LYS A N 1
ATOM 838 C CA . LYS A 1 105 ? -3.32 -12.375 -2.285 1 98.5 105 LYS A CA 1
ATOM 839 C C . LYS A 1 105 ? -3.873 -10.961 -2.129 1 98.5 105 LYS A C 1
ATOM 841 O O . LYS A 1 105 ? -4.25 -10.32 -3.113 1 98.5 105 LYS A O 1
ATOM 846 N N . PHE A 1 106 ? -3.896 -10.43 -0.911 1 98.88 106 PHE A N 1
ATOM 847 C CA . PHE A 1 106 ? -4.406 -9.086 -0.673 1 98.88 106 PHE A CA 1
ATOM 848 C C . PHE A 1 106 ? -3.467 -8.305 0.237 1 98.88 106 PHE A C 1
ATOM 850 O O . PHE A 1 106 ? -2.912 -8.859 1.188 1 98.88 106 PHE A O 1
ATOM 857 N N . VAL A 1 107 ? -3.299 -7.098 -0.06 1 98.94 107 VAL A N 1
ATOM 858 C CA . VAL A 1 107 ? -2.682 -6.102 0.811 1 98.94 107 VAL A CA 1
ATOM 859 C C . VAL A 1 107 ? -3.676 -4.977 1.098 1 98.94 107 VAL A C 1
ATOM 861 O O . VAL A 1 107 ? -4.262 -4.41 0.174 1 98.94 107 VAL A O 1
ATOM 864 N N . VAL A 1 108 ? -3.887 -4.652 2.344 1 98.94 108 VAL A N 1
ATOM 865 C CA . VAL A 1 108 ? -4.699 -3.51 2.744 1 98.94 108 VAL A CA 1
ATOM 866 C C . VAL A 1 108 ? -3.82 -2.477 3.447 1 98.94 108 VAL A C 1
ATOM 868 O O . VAL A 1 108 ? -3.191 -2.775 4.465 1 98.94 108 VAL A O 1
ATOM 871 N N . MET A 1 109 ? -3.709 -1.346 2.943 1 98.94 109 MET A N 1
ATOM 872 C CA . MET A 1 109 ? -2.973 -0.223 3.518 1 98.94 109 MET A CA 1
ATOM 873 C C . MET A 1 109 ? -3.924 0.892 3.941 1 98.94 109 MET A C 1
ATOM 875 O O . MET A 1 109 ? -4.797 1.295 3.172 1 98.94 109 MET A O 1
ATOM 879 N N . VAL A 1 110 ? -3.803 1.379 5.172 1 98.88 110 VAL A N 1
ATOM 880 C CA . VAL A 1 110 ? -4.648 2.445 5.699 1 98.88 110 VAL A CA 1
ATOM 881 C C . VAL A 1 110 ? -3.783 3.627 6.129 1 98.88 110 VAL A C 1
ATOM 883 O O . VAL A 1 110 ? -2.734 3.443 6.75 1 98.88 110 VAL A O 1
ATOM 886 N N . SER A 1 111 ? -4.184 4.785 5.805 1 97.94 111 SER A N 1
ATOM 887 C CA . SER A 1 111 ? -3.57 6.051 6.203 1 97.94 111 SER A CA 1
ATOM 888 C C . SER A 1 111 ? -4.574 6.949 6.918 1 97.94 111 SER A C 1
ATOM 890 O O . SER A 1 111 ? -5.676 7.184 6.414 1 97.94 111 SER A O 1
ATOM 892 N N . LEU A 1 112 ? -4.199 7.43 8.062 1 96.81 112 LEU A N 1
ATOM 893 C CA . LEU A 1 112 ? -5.02 8.367 8.828 1 96.81 112 LEU A CA 1
ATOM 894 C C . LEU A 1 112 ? -4.277 9.68 9.047 1 96.81 112 LEU A C 1
ATOM 896 O O . LEU A 1 112 ? -3.086 9.68 9.359 1 96.81 112 LEU A O 1
ATOM 900 N N . GLY A 1 113 ? -4.953 10.797 8.906 1 94.38 113 GLY A N 1
ATOM 901 C CA . GLY A 1 113 ? -4.402 12.117 9.164 1 94.38 113 GLY A CA 1
ATOM 902 C C . GLY A 1 113 ? -5.426 13.094 9.711 1 94.38 113 GLY A C 1
ATOM 903 O O . GLY A 1 113 ? -6.629 12.844 9.633 1 94.38 113 GLY A O 1
ATOM 904 N N . SER A 1 114 ? -4.922 14.109 10.219 1 92.69 114 SER A N 1
ATOM 905 C CA . SER A 1 114 ? -5.789 15.156 10.758 1 92.69 114 SER A CA 1
ATOM 906 C C . SER A 1 114 ? -6.367 16.016 9.641 1 92.69 114 SER A C 1
ATOM 908 O O . SER A 1 114 ? -5.664 16.375 8.695 1 92.69 114 SER A O 1
ATOM 910 N N . GLU A 1 115 ? -7.656 16.328 9.68 1 86.25 115 GLU A N 1
ATOM 911 C CA . GLU A 1 115 ? -8.297 17.25 8.742 1 86.25 115 GLU A CA 1
ATOM 912 C C . GLU A 1 115 ? -7.914 18.703 9.055 1 86.25 115 GLU A C 1
ATOM 914 O O . GLU A 1 115 ? -7.863 19.547 8.148 1 86.25 115 GLU A O 1
ATOM 919 N N . LYS A 1 116 ? -7.676 18.953 10.242 1 76.25 116 LYS A N 1
ATOM 920 C CA . LYS A 1 116 ? -7.418 20.328 10.648 1 76.25 116 LYS A CA 1
ATOM 921 C C . LYS A 1 116 ? -5.957 20.703 10.422 1 76.25 116 LYS A C 1
ATOM 923 O O . LYS A 1 116 ? -5.051 19.969 10.828 1 76.25 116 LYS A O 1
ATOM 928 N N . GLY A 1 117 ? -5.766 21.938 9.859 1 66.31 117 GLY A N 1
ATOM 929 C CA . GLY A 1 117 ? -4.461 22.578 9.789 1 66.31 117 GLY A CA 1
ATOM 930 C C . GLY A 1 117 ? -3.502 21.891 8.836 1 66.31 117 GLY A C 1
ATOM 931 O O . GLY A 1 117 ? -2.326 22.25 8.766 1 66.31 117 GLY A O 1
ATOM 932 N N . ASN A 1 118 ? -4.016 20.797 8.25 1 62.59 118 ASN A N 1
ATOM 933 C CA . ASN A 1 118 ? -2.965 20.109 7.512 1 62.59 118 ASN A CA 1
ATOM 934 C C . ASN A 1 118 ? -3.225 20.156 6.008 1 62.59 118 ASN A C 1
ATOM 936 O O . ASN A 1 118 ? -4.363 20 5.566 1 62.59 118 ASN A O 1
ATOM 940 N N . PRO A 1 119 ? -2.227 20.672 5.332 1 69.88 119 PRO A N 1
ATOM 941 C CA . PRO A 1 119 ? -2.35 20.734 3.871 1 69.88 119 PRO A CA 1
ATOM 942 C C . PRO A 1 119 ? -2.65 19.375 3.254 1 69.88 119 PRO A C 1
ATOM 944 O O . PRO A 1 119 ? -2.783 19.25 2.031 1 69.88 119 PRO A O 1
ATOM 947 N N . GLY A 1 120 ? -2.836 18.391 4.016 1 80.38 120 GLY A N 1
ATOM 948 C CA . GLY A 1 120 ? -3.205 17.094 3.48 1 80.38 120 GLY A CA 1
ATOM 949 C C . GLY A 1 120 ? -2.008 16.203 3.178 1 80.38 120 GLY A C 1
ATOM 950 O O . GLY A 1 120 ? -0.862 16.625 3.359 1 80.38 120 GLY A O 1
ATOM 951 N N . VAL A 1 121 ? -2.15 14.992 3.008 1 92.19 121 VAL A N 1
ATOM 952 C CA . VAL A 1 121 ? -1.162 13.992 2.617 1 92.19 121 VAL A CA 1
ATOM 953 C C . VAL A 1 121 ? -1.46 13.5 1.203 1 92.19 121 VAL A C 1
ATOM 955 O O . VAL A 1 121 ? -2.621 13.297 0.84 1 92.19 121 VAL A O 1
ATOM 958 N N . GLN A 1 122 ? -0.407 13.445 0.427 1 95.62 122 GLN A N 1
ATOM 959 C CA . GLN A 1 122 ? -0.568 12.922 -0.924 1 95.62 122 GLN A CA 1
ATOM 960 C C . GLN A 1 122 ? -0.101 11.469 -1.007 1 95.62 122 GLN A C 1
ATOM 962 O O . GLN A 1 122 ? 0.974 11.133 -0.507 1 95.62 122 GLN A O 1
ATOM 967 N N . LEU A 1 123 ? -0.934 10.648 -1.646 1 97.88 123 LEU A N 1
ATOM 968 C CA . LEU A 1 123 ? -0.617 9.234 -1.827 1 97.88 123 LEU A CA 1
ATOM 969 C C . LEU A 1 123 ? -0.529 8.883 -3.309 1 97.88 123 LEU A C 1
ATOM 971 O O . LEU A 1 123 ? -1.3 9.398 -4.121 1 97.88 123 LEU A O 1
ATOM 975 N N . GLY A 1 124 ? 0.372 8.031 -3.631 1 98.38 124 GLY A N 1
ATOM 976 C CA . GLY A 1 124 ? 0.507 7.457 -4.957 1 98.38 124 GLY A CA 1
ATOM 977 C C . GLY A 1 124 ? 1.188 6.102 -4.949 1 98.38 124 GLY A C 1
ATOM 978 O O . GLY A 1 124 ? 1.985 5.805 -4.059 1 98.38 124 GLY A O 1
ATOM 979 N N . SER A 1 125 ? 0.892 5.266 -5.945 1 98.62 125 SER A N 1
ATOM 980 C CA . SER A 1 125 ? 1.512 3.949 -6.035 1 98.62 125 SER A CA 1
ATOM 981 C C . SER A 1 125 ? 1.758 3.551 -7.488 1 98.62 125 SER A C 1
ATOM 983 O O . SER A 1 125 ? 1.111 4.074 -8.398 1 98.62 125 SER A O 1
ATOM 985 N N . ARG A 1 126 ? 2.703 2.758 -7.656 1 98.69 126 ARG A N 1
ATOM 986 C CA . ARG A 1 126 ? 2.998 2.072 -8.906 1 98.69 126 ARG A CA 1
ATOM 987 C C . ARG A 1 126 ? 3.229 0.582 -8.68 1 98.69 126 ARG A C 1
ATOM 989 O O . ARG A 1 126 ? 3.654 0.176 -7.594 1 98.69 126 ARG A O 1
ATOM 996 N N . CYS A 1 127 ? 2.916 -0.177 -9.758 1 98.75 127 CYS A N 1
ATOM 997 C CA . CYS A 1 127 ? 2.938 -1.623 -9.562 1 98.75 127 CYS A CA 1
ATOM 998 C C . CYS A 1 127 ? 3.619 -2.318 -10.734 1 98.75 127 CYS A C 1
ATOM 1000 O O . CYS A 1 127 ? 3.49 -1.885 -11.883 1 98.75 127 CYS A O 1
ATOM 1002 N N . LEU A 1 128 ? 4.367 -3.355 -10.445 1 98.44 128 LEU A N 1
ATOM 1003 C CA . LEU A 1 128 ? 4.852 -4.367 -11.375 1 98.44 128 LEU A CA 1
ATOM 1004 C C . LEU A 1 128 ? 4.102 -5.684 -11.195 1 98.44 128 LEU A C 1
ATOM 1006 O O . LEU A 1 128 ? 4.465 -6.496 -10.336 1 98.44 128 LEU A O 1
ATOM 1010 N N . TRP A 1 129 ? 2.939 -5.867 -11.867 1 97.81 129 TRP A N 1
ATOM 1011 C CA . TRP A 1 129 ? 2.057 -7.023 -11.742 1 97.81 129 TRP A CA 1
ATOM 1012 C C . TRP A 1 129 ? 1.308 -7.285 -13.039 1 97.81 129 TRP A C 1
ATOM 1014 O O . TRP A 1 129 ? 1.703 -6.793 -14.102 1 97.81 129 TRP A O 1
ATOM 1024 N N . ASN A 1 130 ? 0.467 -8.266 -13.117 1 97.44 130 ASN A N 1
ATOM 1025 C CA . ASN A 1 130 ? -0.332 -8.602 -14.297 1 97.44 130 ASN A CA 1
ATOM 1026 C C . ASN A 1 130 ? -1.623 -7.789 -14.344 1 97.44 130 ASN A C 1
ATOM 1028 O O . ASN A 1 130 ? -2.568 -8.07 -13.602 1 97.44 130 ASN A O 1
ATOM 1032 N N . ASP A 1 131 ? -1.662 -6.82 -15.227 1 96.56 131 ASP A N 1
ATOM 1033 C CA . ASP A 1 131 ? -2.742 -5.84 -15.258 1 96.56 131 ASP A CA 1
ATOM 1034 C C . ASP A 1 131 ? -4.066 -6.496 -15.648 1 96.56 131 ASP A C 1
ATOM 1036 O O . ASP A 1 131 ? -5.133 -5.898 -15.484 1 96.56 131 ASP A O 1
ATOM 1040 N N . SER A 1 132 ? -4.062 -7.691 -16.156 1 96.12 132 SER A N 1
ATOM 1041 C CA . SER A 1 132 ? -5.293 -8.367 -16.547 1 96.12 132 SER A CA 1
ATOM 1042 C C . SER A 1 132 ? -5.98 -9.008 -15.344 1 96.12 132 SER A C 1
ATOM 1044 O O . SER A 1 132 ? -7.191 -9.234 -15.359 1 96.12 132 SER A O 1
ATOM 1046 N N . THR A 1 133 ? -5.207 -9.297 -14.258 1 97 133 THR A N 1
ATOM 1047 C CA . THR A 1 133 ? -5.77 -10.023 -13.125 1 97 133 THR A CA 1
ATOM 1048 C C . THR A 1 133 ? -5.625 -9.211 -11.844 1 97 133 THR A C 1
ATOM 1050 O O . THR A 1 133 ? -6.461 -9.312 -10.945 1 97 133 THR A O 1
ATOM 1053 N N . ASP A 1 134 ? -4.602 -8.453 -11.719 1 98.19 134 ASP A N 1
ATOM 1054 C CA . ASP A 1 134 ? -4.309 -7.707 -10.5 1 98.19 134 ASP A CA 1
ATOM 1055 C C . ASP A 1 134 ? -4.93 -6.312 -10.547 1 98.19 134 ASP A C 1
ATOM 1057 O O . ASP A 1 134 ? -5.062 -5.723 -11.625 1 98.19 134 ASP A O 1
ATOM 1061 N N . SER A 1 135 ? -5.375 -5.805 -9.43 1 98.44 135 SER A N 1
ATOM 1062 C CA . SER A 1 135 ? -5.957 -4.469 -9.391 1 98.44 135 SER A CA 1
ATOM 1063 C C . SER A 1 135 ? -5.926 -3.898 -7.973 1 98.44 135 SER A C 1
ATOM 1065 O O . SER A 1 135 ? -5.57 -4.598 -7.023 1 98.44 135 SER A O 1
ATOM 1067 N N . SER A 1 136 ? -6.227 -2.654 -7.863 1 98.69 136 SER A N 1
ATOM 1068 C CA . SER A 1 136 ? -6.344 -1.982 -6.57 1 98.69 136 SER A CA 1
ATOM 1069 C C . SER A 1 136 ? -7.605 -1.129 -6.508 1 98.69 136 SER A C 1
ATOM 1071 O O . SER A 1 136 ? -8.148 -0.732 -7.539 1 98.69 136 SER A O 1
ATOM 1073 N N . ILE A 1 137 ? -8.047 -0.907 -5.305 1 98.62 137 ILE A N 1
ATOM 1074 C CA . ILE A 1 137 ? -9.141 0.015 -5.031 1 98.62 137 ILE A CA 1
ATOM 1075 C C . ILE A 1 137 ? -8.742 0.982 -3.92 1 98.62 137 ILE A C 1
ATOM 1077 O O . ILE A 1 137 ? -8.109 0.584 -2.943 1 98.62 137 ILE A O 1
ATOM 1081 N N . THR A 1 138 ? -9.039 2.229 -4.145 1 98.75 138 THR A N 1
ATOM 1082 C CA . THR A 1 138 ? -8.812 3.26 -3.137 1 98.75 138 THR A CA 1
ATOM 1083 C C . THR A 1 138 ? -10.133 3.756 -2.564 1 98.75 138 THR A C 1
ATOM 1085 O O . THR A 1 138 ? -11.055 4.09 -3.312 1 98.75 138 THR A O 1
ATOM 1088 N N . VAL A 1 139 ? -10.25 3.801 -1.286 1 98.88 139 VAL A N 1
ATOM 1089 C CA . VAL A 1 139 ? -11.453 4.25 -0.595 1 98.88 139 VAL A CA 1
ATOM 1090 C C . VAL A 1 139 ? -11.109 5.41 0.338 1 98.88 139 VAL A C 1
ATOM 1092 O O . VAL A 1 139 ? -10.141 5.336 1.103 1 98.88 139 VAL A O 1
ATOM 1095 N N . HIS A 1 140 ? -11.867 6.43 0.258 1 98.06 140 HIS A N 1
ATOM 1096 C CA . HIS A 1 140 ? -11.633 7.625 1.064 1 98.06 140 HIS A CA 1
ATOM 1097 C C . HIS A 1 140 ? -12.711 7.785 2.133 1 98.06 140 HIS A C 1
ATOM 1099 O O . HIS A 1 140 ? -13.867 7.402 1.919 1 98.06 140 HIS A O 1
ATOM 1105 N N . PHE A 1 141 ? -12.281 8.32 3.252 1 98.31 141 PHE A N 1
ATOM 1106 C CA . PHE A 1 141 ? -13.172 8.672 4.352 1 98.31 141 PHE A CA 1
ATOM 1107 C C . PHE A 1 141 ? -12.766 10 4.977 1 98.31 141 PHE A C 1
ATOM 1109 O O . PHE A 1 141 ? -11.578 10.328 5.023 1 98.31 141 PHE A O 1
ATOM 1116 N N . GLN A 1 142 ? -13.789 10.703 5.391 1 95.75 142 GLN A N 1
ATOM 1117 C CA . GLN A 1 142 ? -13.508 11.945 6.109 1 95.75 142 GLN A CA 1
ATOM 1118 C C . GLN A 1 142 ? -14.617 12.258 7.109 1 95.75 142 GLN A C 1
ATOM 1120 O O . GLN A 1 142 ? -15.797 12.055 6.82 1 95.75 142 GLN A O 1
ATOM 1125 N N . ASN A 1 143 ? -14.234 12.688 8.289 1 95.12 143 ASN A N 1
ATOM 1126 C CA . ASN A 1 143 ? -15.141 13.367 9.203 1 95.12 143 ASN A CA 1
ATOM 1127 C C . ASN A 1 143 ? -14.633 14.766 9.555 1 95.12 143 ASN A C 1
ATOM 1129 O O . ASN A 1 143 ? -13.766 15.305 8.867 1 95.12 143 ASN A O 1
ATOM 1133 N N . ARG A 1 144 ? -15.156 15.398 10.516 1 92.5 144 ARG A N 1
ATOM 1134 C CA . ARG A 1 144 ? -14.805 16.781 10.82 1 92.5 144 ARG A CA 1
ATOM 1135 C C . ARG A 1 144 ? -13.367 16.875 11.32 1 92.5 144 ARG A C 1
ATOM 1137 O O . ARG A 1 144 ? -12.719 17.922 11.164 1 92.5 144 ARG A O 1
ATOM 1144 N N . ASN A 1 145 ? -12.797 15.789 11.844 1 93.19 145 ASN A N 1
ATOM 1145 C CA . ASN A 1 145 ? -11.547 15.859 12.586 1 93.19 145 ASN A CA 1
ATOM 1146 C C . ASN A 1 145 ? -10.414 15.148 11.844 1 93.19 145 ASN A C 1
ATOM 1148 O O . ASN A 1 145 ? -9.242 15.492 12.016 1 93.19 145 ASN A O 1
ATOM 1152 N N . LEU A 1 146 ? -10.781 14.133 11.086 1 95.31 146 LEU A N 1
ATOM 1153 C CA . LEU A 1 146 ? -9.703 13.359 10.477 1 95.31 146 LEU A CA 1
ATOM 1154 C C . LEU A 1 146 ? -10.117 12.852 9.102 1 95.31 146 LEU A C 1
ATOM 1156 O O . LEU A 1 146 ? -11.305 12.852 8.758 1 95.31 146 LEU A O 1
ATOM 1160 N N . PHE A 1 147 ? -9.141 12.516 8.25 1 95.5 147 PHE A N 1
ATOM 1161 C CA . PHE A 1 147 ? -9.359 11.82 6.984 1 95.5 147 PHE A CA 1
ATOM 1162 C C . PHE A 1 147 ? -8.68 10.461 6.992 1 95.5 147 PHE A C 1
ATOM 1164 O O . PHE A 1 147 ? -7.773 10.219 7.789 1 95.5 147 PHE A O 1
ATOM 1171 N N . ALA A 1 148 ? -9.188 9.594 6.172 1 97.56 148 ALA A N 1
ATOM 1172 C CA . ALA A 1 148 ? -8.625 8.258 6.016 1 97.56 148 ALA A CA 1
ATOM 1173 C C . ALA A 1 148 ? -8.602 7.84 4.547 1 97.56 148 ALA A C 1
ATOM 1175 O O . ALA A 1 148 ? -9.508 8.18 3.783 1 97.56 148 ALA A O 1
ATOM 1176 N N . VAL A 1 149 ? -7.598 7.188 4.191 1 98.31 149 VAL A N 1
ATOM 1177 C CA . VAL A 1 149 ? -7.504 6.527 2.895 1 98.31 149 VAL A CA 1
ATOM 1178 C C . VAL A 1 149 ? -7.16 5.051 3.088 1 98.31 149 VAL A C 1
ATOM 1180 O O . VAL A 1 149 ? -6.23 4.715 3.826 1 98.31 149 VAL A O 1
ATOM 1183 N N . ALA A 1 150 ? -7.91 4.195 2.523 1 98.88 150 ALA A N 1
ATOM 1184 C CA . ALA A 1 150 ? -7.605 2.768 2.459 1 98.88 150 ALA A CA 1
ATOM 1185 C C . ALA A 1 150 ? -7.352 2.326 1.02 1 98.88 150 ALA A C 1
ATOM 1187 O O . ALA A 1 150 ? -8.125 2.66 0.116 1 98.88 150 ALA A O 1
ATOM 1188 N N . ILE A 1 151 ? -6.289 1.668 0.795 1 98.94 151 ILE A N 1
ATOM 1189 C CA . ILE A 1 151 ? -6.004 1.073 -0.505 1 98.94 151 ILE A CA 1
ATOM 1190 C C . ILE A 1 151 ? -5.945 -0.448 -0.376 1 98.94 151 ILE A C 1
ATOM 1192 O O . ILE A 1 151 ? -5.262 -0.976 0.504 1 98.94 151 ILE A O 1
ATOM 1196 N N . ILE A 1 152 ? -6.676 -1.109 -1.207 1 98.94 152 ILE A N 1
ATOM 1197 C CA . ILE A 1 152 ? -6.691 -2.568 -1.232 1 98.94 152 ILE A CA 1
ATOM 1198 C C . ILE A 1 152 ? -6.109 -3.066 -2.553 1 98.94 152 ILE A C 1
ATOM 1200 O O . ILE A 1 152 ? -6.602 -2.717 -3.627 1 98.94 152 ILE A O 1
ATOM 1204 N N . TYR A 1 153 ? -5.062 -3.818 -2.482 1 98.88 153 TYR A N 1
ATOM 1205 C CA . TYR A 1 153 ? -4.453 -4.457 -3.645 1 98.88 153 TYR A CA 1
ATOM 1206 C C . TYR A 1 153 ? -4.82 -5.934 -3.711 1 98.88 153 TYR A C 1
ATOM 1208 O O . TYR A 1 153 ? -4.688 -6.656 -2.721 1 98.88 153 TYR A O 1
ATOM 1216 N N . GLY A 1 154 ? -5.336 -6.379 -4.789 1 98.81 154 GLY A N 1
ATOM 1217 C CA . GLY A 1 154 ? -5.555 -7.789 -5.086 1 98.81 154 GLY A CA 1
ATOM 1218 C C . GLY A 1 154 ? -4.637 -8.32 -6.168 1 98.81 154 GLY A C 1
ATOM 1219 O O . GLY A 1 154 ? -4.613 -7.797 -7.281 1 98.81 154 GLY A O 1
ATOM 1220 N N . LEU A 1 155 ? -3.842 -9.367 -5.84 1 98.62 155 LEU A N 1
ATOM 1221 C CA . LEU A 1 155 ? -2.857 -9.93 -6.762 1 98.62 155 LEU A CA 1
ATOM 1222 C C . LEU A 1 155 ? -3.105 -11.414 -6.984 1 98.62 155 LEU A C 1
ATOM 1224 O O . LEU A 1 155 ? -3.084 -12.203 -6.035 1 98.62 155 LEU A O 1
ATOM 1228 N N . TYR A 1 156 ? -3.322 -11.812 -8.266 1 97.75 156 TYR A N 1
ATOM 1229 C CA . TYR A 1 156 ? -3.652 -13.188 -8.625 1 97.75 156 TYR A CA 1
ATOM 1230 C C . TYR A 1 156 ? -2.438 -14.094 -8.484 1 97.75 156 TYR A C 1
ATOM 1232 O O . TYR A 1 156 ? -1.332 -13.734 -8.891 1 97.75 156 TYR A O 1
ATOM 1240 N N . LYS A 1 157 ? -2.676 -15.297 -7.867 1 93.44 157 LYS A N 1
ATOM 1241 C CA . LYS A 1 157 ? -1.634 -16.312 -7.723 1 93.44 157 LYS A CA 1
ATOM 1242 C C . LYS A 1 157 ? -1.39 -17.031 -9.047 1 93.44 157 LYS A C 1
ATOM 1244 O O . LYS A 1 157 ? -2.18 -17.891 -9.438 1 93.44 157 LYS A O 1
ATOM 1249 N N . GLU A 1 158 ? -0.357 -16.547 -9.688 1 83.94 158 GLU A N 1
ATOM 1250 C CA . GLU A 1 158 ? -0.048 -17.156 -10.969 1 83.94 158 GLU A CA 1
ATOM 1251 C C . GLU A 1 158 ? 0.562 -18.547 -10.789 1 83.94 158 GLU A C 1
ATOM 1253 O O . GLU A 1 158 ? 1.251 -18.797 -9.805 1 83.94 158 GLU A O 1
ATOM 1258 N N . MET B 1 1 ? -10.562 -29.281 57.688 1 19.53 1 MET B N 1
ATOM 1259 C CA . MET B 1 1 ? -10.625 -30.531 58.469 1 19.53 1 MET B CA 1
ATOM 1260 C C . MET B 1 1 ? -9.758 -31.609 57.812 1 19.53 1 MET B C 1
ATOM 1262 O O . MET B 1 1 ? -8.891 -32.188 58.5 1 19.53 1 MET B O 1
ATOM 1266 N N . ALA B 1 2 ? -10.453 -32.531 57.125 1 20.98 2 ALA B N 1
ATOM 1267 C CA . ALA B 1 2 ? -10.422 -33.969 57.031 1 20.98 2 ALA B CA 1
ATOM 1268 C C . ALA B 1 2 ? -9.367 -34.438 56.031 1 20.98 2 ALA B C 1
ATOM 1270 O O . ALA B 1 2 ? -9.219 -33.844 54.938 1 20.98 2 ALA B O 1
ATOM 1271 N N . ALA B 1 3 ? -8.477 -35.375 56.531 1 24.08 3 ALA B N 1
ATOM 1272 C CA . ALA B 1 3 ? -7.297 -36.156 56.156 1 24.08 3 ALA B CA 1
ATOM 1273 C C . ALA B 1 3 ? -7.625 -37.156 55.094 1 24.08 3 ALA B C 1
ATOM 1275 O O . ALA B 1 3 ? -6.758 -37.938 54.656 1 24.08 3 ALA B O 1
ATOM 1276 N N . VAL B 1 4 ? -8.453 -36.812 54 1 23.72 4 VAL B N 1
ATOM 1277 C CA . VAL B 1 4 ? -9.125 -38 53.469 1 23.72 4 VAL B CA 1
ATOM 1278 C C . VAL B 1 4 ? -8.094 -39 52.938 1 23.72 4 VAL B C 1
ATOM 1280 O O . VAL B 1 4 ? -7.293 -38.656 52.062 1 23.72 4 VAL B O 1
ATOM 1283 N N . GLU B 1 5 ? -7.906 -40.094 53.719 1 21.77 5 GLU B N 1
ATOM 1284 C CA . GLU B 1 5 ? -6.969 -41.219 53.719 1 21.77 5 GLU B CA 1
ATOM 1285 C C . GLU B 1 5 ? -7.227 -42.156 52.531 1 21.77 5 GLU B C 1
ATOM 1287 O O . GLU B 1 5 ? -8.156 -42.938 52.562 1 21.77 5 GLU B O 1
ATOM 1292 N N . ILE B 1 6 ? -7.742 -41.75 51.438 1 24.36 6 ILE B N 1
ATOM 1293 C CA . ILE B 1 6 ? -8.375 -42.875 50.75 1 24.36 6 ILE B CA 1
ATOM 1294 C C . ILE B 1 6 ? -7.344 -44 50.531 1 24.36 6 ILE B C 1
ATOM 1296 O O . ILE B 1 6 ? -6.25 -43.719 50.031 1 24.36 6 ILE B O 1
ATOM 1300 N N . ALA B 1 7 ? -7.766 -45.281 50.906 1 20.05 7 ALA B N 1
ATOM 1301 C CA . ALA B 1 7 ? -7.234 -46.625 51.156 1 20.05 7 ALA B CA 1
ATOM 1302 C C . ALA B 1 7 ? -6.777 -47.281 49.844 1 20.05 7 ALA B C 1
ATOM 1304 O O . ALA B 1 7 ? -7.445 -47.156 48.812 1 20.05 7 ALA B O 1
ATOM 1305 N N . GLU B 1 8 ? -5.488 -47.594 49.719 1 20.94 8 GLU B N 1
ATOM 1306 C CA . GLU B 1 8 ? -4.582 -48.125 48.688 1 20.94 8 GLU B CA 1
ATOM 1307 C C . GLU B 1 8 ? -4.91 -49.562 48.375 1 20.94 8 GLU B C 1
ATOM 1309 O O . GLU B 1 8 ? -4.719 -50.469 49.188 1 20.94 8 GLU B O 1
ATOM 1314 N N . ALA B 1 9 ? -6.328 -49.75 48.031 1 23.28 9 ALA B N 1
ATOM 1315 C CA . ALA B 1 9 ? -6.758 -51.125 48.062 1 23.28 9 ALA B CA 1
ATOM 1316 C C . ALA B 1 9 ? -5.695 -52.062 47.5 1 23.28 9 ALA B C 1
ATOM 1318 O O . ALA B 1 9 ? -5.078 -51.75 46.469 1 23.28 9 ALA B O 1
ATOM 1319 N N . PRO B 1 10 ? -5.707 -53.312 48.031 1 18.22 10 PRO B N 1
ATOM 1320 C CA . PRO B 1 10 ? -4.605 -54.25 48.156 1 18.22 10 PRO B CA 1
ATOM 1321 C C . PRO B 1 10 ? -4.227 -54.906 46.812 1 18.22 10 PRO B C 1
ATOM 1323 O O . PRO B 1 10 ? -4.945 -54.75 45.812 1 18.22 10 PRO B O 1
ATOM 1326 N N . ASP B 1 11 ? -3.85 -56.156 46.938 1 19.27 11 ASP B N 1
ATOM 1327 C CA . ASP B 1 11 ? -2.648 -56.969 46.75 1 19.27 11 ASP B CA 1
ATOM 1328 C C . ASP B 1 11 ? -2.711 -57.781 45.469 1 19.27 11 ASP B C 1
ATOM 1330 O O . ASP B 1 11 ? -1.771 -57.781 44.656 1 19.27 11 ASP B O 1
ATOM 1334 N N . PRO B 1 12 ? -3.787 -58.844 45.344 1 20.7 12 PRO B N 1
ATOM 1335 C CA . PRO B 1 12 ? -3.113 -60.125 45.438 1 20.7 12 PRO B CA 1
ATOM 1336 C C . PRO B 1 12 ? -2.621 -60.656 44.094 1 20.7 12 PRO B C 1
ATOM 1338 O O . PRO B 1 12 ? -2.963 -60.062 43.062 1 20.7 12 PRO B O 1
ATOM 1341 N N . ARG B 1 13 ? -3.217 -61.906 43.688 1 22.11 13 ARG B N 1
ATOM 1342 C CA . ARG B 1 13 ? -2.576 -63.188 43.531 1 22.11 13 ARG B CA 1
ATOM 1343 C C . ARG B 1 13 ? -2.172 -63.469 42.094 1 22.11 13 ARG B C 1
ATOM 1345 O O . ARG B 1 13 ? -2.574 -62.719 41.188 1 22.11 13 ARG B O 1
ATOM 1352 N N . LEU B 1 14 ? -2.711 -64.688 41.5 1 22.7 14 LEU B N 1
ATOM 1353 C CA . LEU B 1 14 ? -2.029 -65.938 41.312 1 22.7 14 LEU B CA 1
ATOM 1354 C C . LEU B 1 14 ? -1.605 -66.125 39.875 1 22.7 14 LEU B C 1
ATOM 1356 O O . LEU B 1 14 ? -2.096 -65.438 38.969 1 22.7 14 LEU B O 1
ATOM 1360 N N . PRO B 1 15 ? -2.01 -67.438 39.188 1 21.31 15 PRO B N 1
ATOM 1361 C CA . PRO B 1 15 ? -1.186 -68.562 38.688 1 21.31 15 PRO B CA 1
ATOM 1362 C C . PRO B 1 15 ? -0.849 -68.438 37.219 1 21.31 15 PRO B C 1
ATOM 1364 O O . PRO B 1 15 ? -1.494 -67.688 36.5 1 21.31 15 PRO B O 1
ATOM 1367 N N . SER B 1 16 ? 0.077 -69.375 36.656 1 21.12 16 SER B N 1
ATOM 1368 C CA . SER B 1 16 ? 1.157 -69.688 35.75 1 21.12 16 SER B CA 1
ATOM 1369 C C . SER B 1 16 ? 0.612 -70.25 34.406 1 21.12 16 SER B C 1
ATOM 1371 O O . SER B 1 16 ? 1.361 -70.375 33.438 1 21.12 16 SER B O 1
ATOM 1373 N N . ASP B 1 17 ? -0.706 -70.625 34.312 1 19.7 17 ASP B N 1
ATOM 1374 C CA . ASP B 1 17 ? -0.76 -71.938 33.594 1 19.7 17 ASP B CA 1
ATOM 1375 C C . ASP B 1 17 ? -0.229 -71.75 32.156 1 19.7 17 ASP B C 1
ATOM 1377 O O . ASP B 1 17 ? -0.252 -70.688 31.594 1 19.7 17 ASP B O 1
ATOM 1381 N N . ASN B 1 18 ? 0.24 -73 31.5 1 21.64 18 ASN B N 1
ATOM 1382 C CA . ASN B 1 18 ? 1.146 -73.75 30.594 1 21.64 18 ASN B CA 1
ATOM 1383 C C . ASN B 1 18 ? 0.638 -73.688 29.156 1 21.64 18 ASN B C 1
ATOM 1385 O O . ASN B 1 18 ? 1.253 -74.25 28.266 1 21.64 18 ASN B O 1
ATOM 1389 N N . SER B 1 19 ? -0.625 -73.312 28.922 1 23.03 19 SER B N 1
ATOM 1390 C CA . SER B 1 19 ? -1.159 -74.188 27.859 1 23.03 19 SER B CA 1
ATOM 1391 C C . SER B 1 19 ? -0.364 -74 26.562 1 23.03 19 SER B C 1
ATOM 1393 O O . SER B 1 19 ? 0.086 -72.938 26.25 1 23.03 19 SER B O 1
ATOM 1395 N N . MET B 1 20 ? -0.002 -75.25 25.922 1 22.42 20 MET B N 1
ATOM 1396 C CA . MET B 1 20 ? 0.808 -75.812 24.844 1 22.42 20 MET B CA 1
ATOM 1397 C C . MET B 1 20 ? 0.328 -75.312 23.484 1 22.42 20 MET B C 1
ATOM 1399 O O . MET B 1 20 ? -0.457 -76 22.812 1 22.42 20 MET B O 1
ATOM 1403 N N . ILE B 1 21 ? -0.201 -74.188 23.312 1 26.34 21 ILE B N 1
ATOM 1404 C CA . ILE B 1 21 ? -0.919 -74.062 22.047 1 26.34 21 ILE B CA 1
ATOM 1405 C C . ILE B 1 21 ? 0.008 -74.438 20.891 1 26.34 21 ILE B C 1
ATOM 1407 O O . ILE B 1 21 ? 1.165 -74.062 20.844 1 26.34 21 ILE B O 1
ATOM 1411 N N . SER B 1 22 ? -0.429 -75.562 20.156 1 25.55 22 SER B N 1
ATOM 1412 C CA . SER B 1 22 ? 0.029 -76.312 18.984 1 25.55 22 SER B CA 1
ATOM 1413 C C . SER B 1 22 ? 0.438 -75.375 17.859 1 25.55 22 SER B C 1
ATOM 1415 O O . SER B 1 22 ? -0.262 -74.375 17.562 1 25.55 22 SER B O 1
ATOM 1417 N N . THR B 1 23 ? 1.728 -75.438 17.516 1 27.05 23 THR B N 1
ATOM 1418 C CA . THR B 1 23 ? 2.555 -74.75 16.531 1 27.05 23 THR B CA 1
ATOM 1419 C C . THR B 1 23 ? 2.045 -75 15.125 1 27.05 23 THR B C 1
ATOM 1421 O O . THR B 1 23 ? 2.074 -76.188 14.648 1 27.05 23 THR B O 1
ATOM 1424 N N . ILE B 1 24 ? 0.725 -74.688 14.781 1 29.88 24 ILE B N 1
ATOM 1425 C CA . ILE B 1 24 ? 0.31 -75 13.422 1 29.88 24 ILE B CA 1
ATOM 1426 C C . ILE B 1 24 ? 1.396 -74.562 12.438 1 29.88 24 ILE B C 1
ATOM 1428 O O . ILE B 1 24 ? 1.892 -73.438 12.516 1 29.88 24 ILE B O 1
ATOM 1432 N N . PRO B 1 25 ? 2.08 -75.562 11.836 1 28.83 25 PRO B N 1
ATOM 1433 C CA . PRO B 1 25 ? 3.178 -75.25 10.906 1 28.83 25 PRO B CA 1
ATOM 1434 C C . PRO B 1 25 ? 2.758 -74.375 9.742 1 28.83 25 PRO B C 1
ATOM 1436 O O . PRO B 1 25 ? 1.771 -74.688 9.062 1 28.83 25 PRO B O 1
ATOM 1439 N N . GLU B 1 26 ? 2.449 -73.125 9.859 1 30.16 26 GLU B N 1
ATOM 1440 C CA . GLU B 1 26 ? 1.936 -72.375 8.727 1 30.16 26 GLU B CA 1
ATOM 1441 C C . GLU B 1 26 ? 2.805 -72.562 7.488 1 30.16 26 GLU B C 1
ATOM 1443 O O . GLU B 1 26 ? 4.031 -72.625 7.586 1 30.16 26 GLU B O 1
ATOM 1448 N N . GLY B 1 27 ? 2.281 -73.375 6.5 1 31.03 27 GLY B N 1
ATOM 1449 C CA . GLY B 1 27 ? 2.816 -73.625 5.172 1 31.03 27 GLY B CA 1
ATOM 1450 C C . GLY B 1 27 ? 3.354 -72.375 4.488 1 31.03 27 GLY B C 1
ATOM 1451 O O . GLY B 1 27 ? 2.994 -71.25 4.855 1 31.03 27 GLY B O 1
ATOM 1452 N N . SER B 1 28 ? 4.668 -72.438 4.055 1 30.64 28 SER B N 1
ATOM 1453 C CA . SER B 1 28 ? 5.523 -71.438 3.41 1 30.64 28 SER B CA 1
ATOM 1454 C C . SER B 1 28 ? 4.898 -70.938 2.117 1 30.64 28 SER B C 1
ATOM 1456 O O . SER B 1 28 ? 4.789 -71.688 1.137 1 30.64 28 SER B O 1
ATOM 1458 N N . SER B 1 29 ? 3.545 -70.562 2.031 1 33.22 29 SER B N 1
ATOM 1459 C CA . SER B 1 29 ? 3.137 -70.125 0.703 1 33.22 29 SER B CA 1
ATOM 1460 C C . SER B 1 29 ? 4.137 -69.125 0.121 1 33.22 29 SER B C 1
ATOM 1462 O O . SER B 1 29 ? 4.508 -68.125 0.779 1 33.22 29 SER B O 1
ATOM 1464 N N . SER B 1 30 ? 5.004 -69.625 -0.764 1 30.52 30 SER B N 1
ATOM 1465 C CA . SER B 1 30 ? 5.945 -68.812 -1.558 1 30.52 30 SER B CA 1
ATOM 1466 C C . SER B 1 30 ? 5.254 -67.625 -2.234 1 30.52 30 SER B C 1
ATOM 1468 O O . SER B 1 30 ? 4.367 -67.812 -3.068 1 30.52 30 SER B O 1
ATOM 1470 N N . ARG B 1 31 ? 4.777 -66.688 -1.543 1 35.34 31 ARG B N 1
ATOM 1471 C CA . ARG B 1 31 ? 4.172 -65.5 -2.189 1 35.34 31 ARG B CA 1
ATOM 1472 C C . ARG B 1 31 ? 5.047 -65 -3.332 1 35.34 31 ARG B C 1
ATOM 1474 O O . ARG B 1 31 ? 6.262 -64.875 -3.178 1 35.34 31 ARG B O 1
ATOM 1481 N N . PRO B 1 32 ? 4.551 -65.375 -4.535 1 39.91 32 PRO B N 1
ATOM 1482 C CA . PRO B 1 32 ? 5.297 -64.812 -5.676 1 39.91 32 PRO B CA 1
ATOM 1483 C C . PRO B 1 32 ? 5.727 -63.375 -5.477 1 39.91 32 PRO B C 1
ATOM 1485 O O . PRO B 1 32 ? 5.047 -62.625 -4.781 1 39.91 32 PRO B O 1
ATOM 1488 N N . ASP B 1 33 ? 7.043 -63.094 -5.41 1 35.72 33 ASP B N 1
ATOM 1489 C CA . ASP B 1 33 ? 7.656 -61.781 -5.348 1 35.72 33 ASP B CA 1
ATOM 1490 C C . ASP B 1 33 ? 6.988 -60.812 -6.328 1 35.72 33 ASP B C 1
ATOM 1492 O O . ASP B 1 33 ? 7.012 -61.062 -7.539 1 35.72 33 ASP B O 1
ATOM 1496 N N . THR B 1 34 ? 5.621 -60.469 -6.145 1 36.09 34 THR B N 1
ATOM 1497 C CA . THR B 1 34 ? 5.133 -59.344 -6.965 1 36.09 34 THR B CA 1
ATOM 1498 C C . THR B 1 34 ? 6.203 -58.281 -7.121 1 36.09 34 THR B C 1
ATOM 1500 O O . THR B 1 34 ? 6.672 -57.719 -6.133 1 36.09 34 THR B O 1
ATOM 1503 N N . ASP B 1 35 ? 7.238 -58.469 -8.031 1 36.53 35 ASP B N 1
ATOM 1504 C CA . ASP B 1 35 ? 8.094 -57.344 -8.422 1 36.53 35 ASP B CA 1
ATOM 1505 C C . ASP B 1 35 ? 7.305 -56.031 -8.461 1 36.53 35 ASP B C 1
ATOM 1507 O O . ASP B 1 35 ? 6.375 -55.875 -9.258 1 36.53 35 ASP B O 1
ATOM 1511 N N . SER B 1 36 ? 6.91 -55.531 -7.297 1 40.62 36 SER B N 1
ATOM 1512 C CA . SER B 1 36 ? 6.391 -54.156 -7.27 1 40.62 36 SER B CA 1
ATOM 1513 C C . SER B 1 36 ? 7.121 -53.281 -8.273 1 40.62 36 SER B C 1
ATOM 1515 O O . SER B 1 36 ? 8.312 -53 -8.109 1 40.62 36 SER B O 1
ATOM 1517 N N . ARG B 1 37 ? 6.883 -53.531 -9.617 1 40.47 37 ARG B N 1
ATOM 1518 C CA . ARG B 1 37 ? 7.367 -52.469 -10.492 1 40.47 37 ARG B CA 1
ATOM 1519 C C . ARG B 1 37 ? 7.191 -51.094 -9.844 1 40.47 37 ARG B C 1
ATOM 1521 O O . ARG B 1 37 ? 6.07 -50.688 -9.539 1 40.47 37 ARG B O 1
ATOM 1528 N N . ALA B 1 38 ? 8.203 -50.812 -8.922 1 39.78 38 ALA B N 1
ATOM 1529 C CA . ALA B 1 38 ? 8.258 -49.406 -8.516 1 39.78 38 ALA B CA 1
ATOM 1530 C C . ALA B 1 38 ? 7.922 -48.469 -9.68 1 39.78 38 ALA B C 1
ATOM 1532 O O . ALA B 1 38 ? 8.609 -48.469 -10.703 1 39.78 38 ALA B O 1
ATOM 1533 N N . SER B 1 39 ? 6.598 -48.469 -10.07 1 39.31 39 SER B N 1
ATOM 1534 C CA . SER B 1 39 ? 6.359 -47.25 -10.859 1 39.31 39 SER B CA 1
ATOM 1535 C C . SER B 1 39 ? 7.184 -46.094 -10.344 1 39.31 39 SER B C 1
ATOM 1537 O O . SER B 1 39 ? 6.996 -45.656 -9.211 1 39.31 39 SER B O 1
ATOM 1539 N N . THR B 1 40 ? 8.492 -46.188 -10.562 1 37.78 40 THR B N 1
ATOM 1540 C CA . THR B 1 40 ? 9.125 -44.906 -10.289 1 37.78 40 THR B CA 1
ATOM 1541 C C . THR B 1 40 ? 8.219 -43.75 -10.719 1 37.78 40 THR B C 1
ATOM 1543 O O . THR B 1 40 ? 7.992 -43.562 -11.906 1 37.78 40 THR B O 1
ATOM 1546 N N . GLU B 1 41 ? 6.977 -43.688 -10.133 1 40.59 41 GLU B N 1
ATOM 1547 C CA . GLU B 1 41 ? 6.367 -42.375 -10.336 1 40.59 41 GLU B CA 1
ATOM 1548 C C . GLU B 1 41 ? 7.43 -41.281 -10.445 1 40.59 41 GLU B C 1
ATOM 1550 O O . GLU B 1 41 ? 8.219 -41.094 -9.523 1 40.59 41 GLU B O 1
ATOM 1555 N N . PHE B 1 42 ? 8.109 -41.281 -11.555 1 39.97 42 PHE B N 1
ATOM 1556 C CA . PHE B 1 42 ? 8.828 -40.031 -11.75 1 39.97 42 PHE B CA 1
ATOM 1557 C C . PHE B 1 42 ? 8.086 -38.875 -11.094 1 39.97 42 PHE B C 1
ATOM 1559 O O . PHE B 1 42 ? 7.004 -38.469 -11.547 1 39.97 42 PHE B O 1
ATOM 1566 N N . GLU B 1 43 ? 7.926 -38.906 -9.781 1 44.81 43 GLU B N 1
ATOM 1567 C CA . GLU B 1 43 ? 7.582 -37.562 -9.328 1 44.81 43 GLU B CA 1
ATOM 1568 C C . GLU B 1 43 ? 8.344 -36.5 -10.109 1 44.81 43 GLU B C 1
ATOM 1570 O O . GLU B 1 43 ? 9.562 -36.594 -10.273 1 44.81 43 GLU B O 1
ATOM 1575 N N . PRO B 1 44 ? 7.875 -36.062 -11.289 1 42.72 44 PRO B N 1
ATOM 1576 C CA . PRO B 1 44 ? 8.711 -35 -11.812 1 42.72 44 PRO B CA 1
ATOM 1577 C C . PRO B 1 44 ? 9.523 -34.312 -10.719 1 42.72 44 PRO B C 1
ATOM 1579 O O . PRO B 1 44 ? 8.992 -34 -9.641 1 42.72 44 PRO B O 1
ATOM 1582 N N . SER B 1 45 ? 10.617 -34.812 -10.414 1 48 45 SER B N 1
ATOM 1583 C CA . SER B 1 45 ? 11.523 -34.062 -9.562 1 48 45 SER B CA 1
ATOM 1584 C C . SER B 1 45 ? 11.375 -32.562 -9.805 1 48 45 SER B C 1
ATOM 1586 O O . SER B 1 45 ? 12.039 -32 -10.688 1 48 45 SER B O 1
ATOM 1588 N N . TYR B 1 46 ? 10.203 -32.062 -10.227 1 45.25 46 TYR B N 1
ATOM 1589 C CA . TYR B 1 46 ? 10.164 -30.625 -10.211 1 45.25 46 TYR B CA 1
ATOM 1590 C C . TYR B 1 46 ? 11.062 -30.062 -9.117 1 45.25 46 TYR B C 1
ATOM 1592 O O . TYR B 1 46 ? 10.797 -30.266 -7.93 1 45.25 46 TYR B O 1
ATOM 1600 N N . GLN B 1 47 ? 12.219 -30.375 -9.07 1 47.75 47 GLN B N 1
ATOM 1601 C CA . GLN B 1 47 ? 13.117 -29.656 -8.18 1 47.75 47 GLN B CA 1
ATOM 1602 C C . GLN B 1 47 ? 12.695 -28.188 -8.047 1 47.75 47 GLN B C 1
ATOM 1604 O O . GLN B 1 47 ? 12.812 -27.422 -8.992 1 47.75 47 GLN B O 1
ATOM 1609 N N . LEU B 1 48 ? 11.672 -27.922 -7.426 1 56.72 48 LEU B N 1
ATOM 1610 C CA . LEU B 1 48 ? 11.25 -26.531 -7.195 1 56.72 48 LEU B CA 1
ATOM 1611 C C . LEU B 1 48 ? 12.422 -25.688 -6.738 1 56.72 48 LEU B C 1
ATOM 1613 O O . LEU B 1 48 ? 13.133 -26.031 -5.793 1 56.72 48 LEU B O 1
ATOM 1617 N N . GLU B 1 49 ? 13.305 -25.156 -7.641 1 69.12 49 GLU B N 1
ATOM 1618 C CA . GLU B 1 49 ? 14.344 -24.203 -7.289 1 69.12 49 GLU B CA 1
ATOM 1619 C C . GLU B 1 49 ? 13.93 -23.344 -6.09 1 69.12 49 GLU B C 1
ATOM 1621 O O . GLU B 1 49 ? 12.75 -23.031 -5.93 1 69.12 49 GLU B O 1
ATOM 1626 N N . PRO B 1 50 ? 14.914 -23.359 -5.148 1 85.5 50 PRO B N 1
ATOM 1627 C CA . PRO B 1 50 ? 14.609 -22.5 -4.004 1 85.5 50 PRO B CA 1
ATOM 1628 C C . PRO B 1 50 ? 14.148 -21.109 -4.422 1 85.5 50 PRO B C 1
ATOM 1630 O O . PRO B 1 50 ? 14.602 -20.578 -5.434 1 85.5 50 PRO B O 1
ATOM 1633 N N . VAL B 1 51 ? 13.172 -20.625 -3.807 1 89.25 51 VAL B N 1
ATOM 1634 C CA . VAL B 1 51 ? 12.648 -19.281 -4.078 1 89.25 51 VAL B CA 1
ATOM 1635 C C . VAL B 1 51 ? 13.727 -18.234 -3.809 1 89.25 51 VAL B C 1
ATOM 1637 O O . VAL B 1 51 ? 14.344 -18.234 -2.74 1 89.25 51 VAL B O 1
ATOM 1640 N N . LYS B 1 52 ? 14.195 -17.5 -4.734 1 94.44 52 LYS B N 1
ATOM 1641 C CA . LYS B 1 52 ? 15.094 -16.359 -4.555 1 94.44 52 LYS B CA 1
ATOM 1642 C C . LYS B 1 52 ? 14.32 -15.117 -4.129 1 94.44 52 LYS B C 1
ATOM 1644 O O . LYS B 1 52 ? 13.625 -14.5 -4.941 1 94.44 52 LYS B O 1
ATOM 1649 N N . LYS B 1 53 ? 14.484 -14.711 -2.938 1 96.12 53 LYS B N 1
ATOM 1650 C CA . LYS B 1 53 ? 13.805 -13.531 -2.4 1 96.12 53 LYS B CA 1
ATOM 1651 C C . LYS B 1 53 ? 14.625 -12.266 -2.645 1 96.12 53 LYS B C 1
ATOM 1653 O O . LYS B 1 53 ? 15.852 -12.297 -2.609 1 96.12 53 LYS B O 1
ATOM 1658 N N . PRO B 1 54 ? 13.961 -11.172 -2.92 1 97.5 54 PRO B N 1
ATOM 1659 C CA . PRO B 1 54 ? 14.711 -9.914 -2.986 1 97.5 54 PRO B CA 1
ATOM 1660 C C . PRO B 1 54 ? 15.336 -9.531 -1.648 1 97.5 54 PRO B C 1
ATOM 1662 O O . PRO B 1 54 ? 14.734 -9.75 -0.594 1 97.5 54 PRO B O 1
ATOM 1665 N N . ARG B 1 55 ? 16.453 -8.977 -1.718 1 97.12 55 ARG B N 1
ATOM 1666 C CA . ARG B 1 55 ? 17.125 -8.547 -0.488 1 97.12 55 ARG B CA 1
ATOM 1667 C C . ARG B 1 55 ? 16.547 -7.215 -0.002 1 97.12 55 ARG B C 1
ATOM 1669 O O . ARG B 1 55 ? 16.609 -6.211 -0.718 1 97.12 55 ARG B O 1
ATOM 1676 N N . HIS B 1 56 ? 16.125 -7.172 1.203 1 98 56 HIS B N 1
ATOM 1677 C CA . HIS B 1 56 ? 15.523 -5.977 1.781 1 98 56 HIS B CA 1
ATOM 1678 C C . HIS B 1 56 ? 16.516 -4.816 1.812 1 98 56 HIS B C 1
ATOM 1680 O O . HIS B 1 56 ? 16.141 -3.67 1.56 1 98 56 HIS B O 1
ATOM 1686 N N . SER B 1 57 ? 17.781 -5.113 2.096 1 98.38 57 SER B N 1
ATOM 1687 C CA . SER B 1 57 ? 18.797 -4.074 2.174 1 98.38 57 SER B CA 1
ATOM 1688 C C . SER B 1 57 ? 18.969 -3.361 0.837 1 98.38 57 SER B C 1
ATOM 1690 O O . SER B 1 57 ? 19.141 -2.141 0.795 1 98.38 57 SER B O 1
ATOM 1692 N N . ASP B 1 58 ? 18.938 -4.121 -0.249 1 98.38 58 ASP B N 1
ATOM 1693 C CA . ASP B 1 58 ? 19.062 -3.537 -1.58 1 98.38 58 ASP B CA 1
ATOM 1694 C C . ASP B 1 58 ? 17.859 -2.654 -1.911 1 98.38 58 ASP B C 1
ATOM 1696 O O . ASP B 1 58 ? 18.031 -1.527 -2.381 1 98.38 58 ASP B O 1
ATOM 1700 N N . ILE B 1 59 ? 16.656 -3.158 -1.607 1 98.75 59 ILE B N 1
ATOM 1701 C CA . ILE B 1 59 ? 15.438 -2.412 -1.891 1 98.75 59 ILE B CA 1
ATOM 1702 C C . ILE B 1 59 ? 15.414 -1.128 -1.063 1 98.75 59 ILE B C 1
ATOM 1704 O O . ILE B 1 59 ? 15.055 -0.063 -1.57 1 98.75 59 ILE B O 1
ATOM 1708 N N . GLN B 1 60 ? 15.852 -1.255 0.14 1 98.75 60 GLN B N 1
ATOM 1709 C CA . GLN B 1 60 ? 15.898 -0.097 1.027 1 98.75 60 GLN B CA 1
ATOM 1710 C C . GLN B 1 60 ? 16.812 0.986 0.472 1 98.75 60 GLN B C 1
ATOM 1712 O O . GLN B 1 60 ? 16.438 2.156 0.409 1 98.75 60 GLN B O 1
ATOM 1717 N N . ARG B 1 61 ? 17.938 0.591 0.084 1 98.62 61 ARG B N 1
ATOM 1718 C CA . ARG B 1 61 ? 18.922 1.538 -0.43 1 98.62 61 ARG B CA 1
ATOM 1719 C C . ARG B 1 61 ? 18.406 2.236 -1.685 1 98.62 61 ARG B C 1
ATOM 1721 O O . ARG B 1 61 ? 18.547 3.451 -1.828 1 98.62 61 ARG B O 1
ATOM 1728 N N . LEU B 1 62 ? 17.859 1.431 -2.564 1 98.62 62 LEU B N 1
ATOM 1729 C CA . LEU B 1 62 ? 17.328 1.989 -3.803 1 98.62 62 LEU B CA 1
ATOM 1730 C C . LEU B 1 62 ? 16.219 3.006 -3.51 1 98.62 62 LEU B C 1
ATOM 1732 O O . LEU B 1 62 ? 16.188 4.082 -4.109 1 98.62 62 LEU B O 1
ATOM 1736 N N . ALA B 1 63 ? 15.297 2.699 -2.582 1 98.88 63 ALA B N 1
ATOM 1737 C CA . ALA B 1 63 ? 14.188 3.582 -2.234 1 98.88 63 ALA B CA 1
ATOM 1738 C C . ALA B 1 63 ? 14.688 4.855 -1.559 1 98.88 63 ALA B C 1
ATOM 1740 O O . ALA B 1 63 ? 14.219 5.953 -1.867 1 98.88 63 ALA B O 1
ATOM 1741 N N . GLU B 1 64 ? 15.664 4.703 -0.683 1 98.88 64 GLU B N 1
ATOM 1742 C CA . GLU B 1 64 ? 16.25 5.859 -0.011 1 98.88 64 GLU B CA 1
ATOM 1743 C C . GLU B 1 64 ? 16.891 6.816 -1.016 1 98.88 64 GLU B C 1
ATOM 1745 O O . GLU B 1 64 ? 16.734 8.031 -0.908 1 98.88 64 GLU B O 1
ATOM 1750 N N . ASN B 1 65 ? 17.609 6.219 -1.948 1 98.81 65 ASN B N 1
ATOM 1751 C CA . ASN B 1 65 ? 18.281 7.023 -2.971 1 98.81 65 ASN B CA 1
ATOM 1752 C C . ASN B 1 65 ? 17.266 7.824 -3.793 1 98.81 65 ASN B C 1
ATOM 1754 O O . ASN B 1 65 ? 17.484 9.008 -4.055 1 98.81 65 ASN B O 1
ATOM 1758 N N . GLU B 1 66 ? 16.156 7.176 -4.219 1 98.94 66 GLU B N 1
ATOM 1759 C CA . GLU B 1 66 ? 15.164 7.871 -5.031 1 98.94 66 GLU B CA 1
ATOM 1760 C C . GLU B 1 66 ? 14.445 8.945 -4.223 1 98.94 66 GLU B C 1
ATOM 1762 O O . GLU B 1 66 ? 14.172 10.039 -4.73 1 98.94 66 GLU B O 1
ATOM 1767 N N . LEU B 1 67 ? 14.102 8.688 -2.943 1 98.88 67 LEU B N 1
ATOM 1768 C CA . LEU B 1 67 ? 13.477 9.688 -2.09 1 98.88 67 LEU B CA 1
ATOM 1769 C C . LEU B 1 67 ? 14.383 10.906 -1.921 1 98.88 67 LEU B C 1
ATOM 1771 O O . LEU B 1 67 ? 13.93 12.047 -2.037 1 98.88 67 LEU B O 1
ATOM 1775 N N . GLU B 1 68 ? 15.633 10.688 -1.673 1 98.75 68 GLU B N 1
ATOM 1776 C CA . GLU B 1 68 ? 16.594 11.773 -1.521 1 98.75 68 GLU B CA 1
ATOM 1777 C C . GLU B 1 68 ? 16.719 12.578 -2.811 1 98.75 68 GLU B C 1
ATOM 1779 O O . GLU B 1 68 ? 16.734 13.812 -2.779 1 98.75 68 GLU B O 1
ATOM 1784 N N . ARG B 1 69 ? 16.812 11.898 -3.912 1 98.62 69 ARG B N 1
ATOM 1785 C CA . ARG B 1 69 ? 17 12.523 -5.219 1 98.62 69 ARG B CA 1
ATOM 1786 C C . ARG B 1 69 ? 15.852 13.484 -5.527 1 98.62 69 ARG B C 1
ATOM 1788 O O . ARG B 1 69 ? 16.078 14.602 -6.004 1 98.62 69 ARG B O 1
ATOM 1795 N N . TYR B 1 70 ? 14.625 13.133 -5.211 1 98.56 70 TYR B N 1
ATOM 1796 C CA . TYR B 1 70 ? 13.461 13.922 -5.59 1 98.56 70 TYR B CA 1
ATOM 1797 C C . TYR B 1 70 ? 13.141 14.969 -4.527 1 98.56 70 TYR B C 1
ATOM 1799 O O . TYR B 1 70 ? 12.594 16.031 -4.836 1 98.56 70 TYR B O 1
ATOM 1807 N N . LEU B 1 71 ? 13.531 14.727 -3.188 1 98.38 71 LEU B N 1
ATOM 1808 C CA . LEU B 1 71 ? 12.82 15.469 -2.15 1 98.38 71 LEU B CA 1
ATOM 1809 C C . LEU B 1 71 ? 13.789 16.281 -1.303 1 98.38 71 LEU B C 1
ATOM 1811 O O . LEU B 1 71 ? 13.375 17.109 -0.499 1 98.38 71 LEU B O 1
ATOM 1815 N N . LYS B 1 72 ? 15.117 16.031 -1.272 1 97.31 72 LYS B N 1
ATOM 1816 C CA . LYS B 1 72 ? 16.094 16.562 -0.337 1 97.31 72 LYS B CA 1
ATOM 1817 C C . LYS B 1 72 ? 15.898 18.062 -0.135 1 97.31 72 LYS B C 1
ATOM 1819 O O . LYS B 1 72 ? 15.953 18.562 0.994 1 97.31 72 LYS B O 1
ATOM 1824 N N . ASP B 1 73 ? 15.5 18.891 -1.124 1 95.5 73 ASP B N 1
ATOM 1825 C CA . ASP B 1 73 ? 15.391 20.328 -0.965 1 95.5 73 ASP B CA 1
ATOM 1826 C C . ASP B 1 73 ? 14.016 20.828 -1.392 1 95.5 73 ASP B C 1
ATOM 1828 O O . ASP B 1 73 ? 13.836 22.016 -1.679 1 95.5 73 ASP B O 1
ATOM 1832 N N . LEU B 1 74 ? 13.117 19.984 -1.365 1 96.5 74 LEU B N 1
ATOM 1833 C CA . LEU B 1 74 ? 11.789 20.344 -1.853 1 96.5 74 LEU B CA 1
ATOM 1834 C C . LEU B 1 74 ? 10.906 20.828 -0.71 1 96.5 74 LEU B C 1
ATOM 1836 O O . LEU B 1 74 ? 10.945 20.281 0.391 1 96.5 74 LEU B O 1
ATOM 1840 N N . ARG B 1 75 ? 10.133 21.828 -0.98 1 95.31 75 ARG B N 1
ATOM 1841 C CA . ARG B 1 75 ? 9.086 22.25 -0.056 1 95.31 75 ARG B CA 1
ATOM 1842 C C . ARG B 1 75 ? 7.754 21.578 -0.389 1 95.31 75 ARG B C 1
ATOM 1844 O O . ARG B 1 75 ? 7.422 21.406 -1.562 1 95.31 75 ARG B O 1
ATOM 1851 N N . TYR B 1 76 ? 7.031 21.453 0.648 1 94.5 76 TYR B N 1
ATOM 1852 C CA . TYR B 1 76 ? 5.762 20.781 0.426 1 94.5 76 TYR B CA 1
ATOM 1853 C C . TYR B 1 76 ? 4.789 21.672 -0.33 1 94.5 76 TYR B C 1
ATOM 1855 O O . TYR B 1 76 ? 4.531 22.797 0.08 1 94.5 76 TYR B O 1
ATOM 1863 N N . ASP B 1 77 ? 4.277 21.188 -1.399 1 94.44 77 ASP B N 1
ATOM 1864 C CA . ASP B 1 77 ? 3.195 21.719 -2.221 1 94.44 77 ASP B CA 1
ATOM 1865 C C . ASP B 1 77 ? 2.223 20.609 -2.631 1 94.44 77 ASP B C 1
ATOM 1867 O O . ASP B 1 77 ? 2.586 19.703 -3.385 1 94.44 77 ASP B O 1
ATOM 1871 N N . PRO B 1 78 ? 1.013 20.688 -2.092 1 93 78 PRO B N 1
ATOM 1872 C CA . PRO B 1 78 ? 0.093 19.562 -2.291 1 93 78 PRO B CA 1
ATOM 1873 C C . PRO B 1 78 ? -0.123 19.234 -3.766 1 93 78 PRO B C 1
ATOM 1875 O O . PRO B 1 78 ? -0.269 18.062 -4.125 1 93 78 PRO B O 1
ATOM 1878 N N . ILE B 1 79 ? -0.205 20.141 -4.629 1 94.12 79 ILE B N 1
ATOM 1879 C CA . ILE B 1 79 ? -0.439 19.922 -6.051 1 94.12 79 ILE B CA 1
ATOM 1880 C C . ILE B 1 79 ? 0.77 19.219 -6.672 1 94.12 79 ILE B C 1
ATOM 1882 O O . ILE B 1 79 ? 0.624 18.203 -7.359 1 94.12 79 ILE B O 1
ATOM 1886 N N . LYS B 1 80 ? 1.951 19.719 -6.398 1 96.44 80 LYS B N 1
ATOM 1887 C CA . LYS B 1 80 ? 3.18 19.125 -6.914 1 96.44 80 LYS B CA 1
ATOM 1888 C C . LYS B 1 80 ? 3.404 17.734 -6.324 1 96.44 80 LYS B C 1
ATOM 1890 O O . LYS B 1 80 ? 3.84 16.828 -7.031 1 96.44 80 LYS B O 1
ATOM 1895 N N . CYS B 1 81 ? 3.049 17.625 -5.059 1 97.06 81 CYS B N 1
ATOM 1896 C CA . CYS B 1 81 ? 3.33 16.391 -4.352 1 97.06 81 CYS B CA 1
ATOM 1897 C C . CYS B 1 81 ? 2.43 15.266 -4.848 1 97.06 81 CYS B C 1
ATOM 1899 O O . CYS B 1 81 ? 2.826 14.094 -4.836 1 97.06 81 CYS B O 1
ATOM 1901 N N . ARG B 1 82 ? 1.279 15.602 -5.328 1 96.38 82 ARG B N 1
ATOM 1902 C CA . ARG B 1 82 ? 0.394 14.586 -5.895 1 96.38 82 ARG B CA 1
ATOM 1903 C C . ARG B 1 82 ? 1.059 13.875 -7.066 1 96.38 82 ARG B C 1
ATOM 1905 O O . ARG B 1 82 ? 1.065 12.641 -7.125 1 96.38 82 ARG B O 1
ATOM 1912 N N . GLN B 1 83 ? 1.645 14.641 -7.887 1 98.06 83 GLN B N 1
ATOM 1913 C CA . GLN B 1 83 ? 2.332 14.055 -9.031 1 98.06 83 GLN B CA 1
ATOM 1914 C C . GLN B 1 83 ? 3.643 13.398 -8.609 1 98.06 83 GLN B C 1
ATOM 1916 O O . GLN B 1 83 ? 4.008 12.336 -9.133 1 98.06 83 GLN B O 1
ATOM 1921 N N . LEU B 1 84 ? 4.344 14.008 -7.688 1 98.56 84 LEU B N 1
ATOM 1922 C CA . LEU B 1 84 ? 5.652 13.523 -7.258 1 98.56 84 LEU B CA 1
ATOM 1923 C C . LEU B 1 84 ? 5.543 12.133 -6.645 1 98.56 84 LEU B C 1
ATOM 1925 O O . LEU B 1 84 ? 6.457 11.32 -6.781 1 98.56 84 LEU B O 1
ATOM 1929 N N . THR B 1 85 ? 4.402 11.867 -5.922 1 98.81 85 THR B N 1
ATOM 1930 C CA . THR B 1 85 ? 4.25 10.531 -5.363 1 98.81 85 THR B CA 1
ATOM 1931 C C . THR B 1 85 ? 4.297 9.477 -6.469 1 98.81 85 THR B C 1
ATOM 1933 O O . THR B 1 85 ? 4.934 8.43 -6.312 1 98.81 85 THR B O 1
ATOM 1936 N N . ARG B 1 86 ? 3.654 9.75 -7.59 1 98.69 86 ARG B N 1
ATOM 1937 C CA . ARG B 1 86 ? 3.637 8.82 -8.711 1 98.69 86 ARG B CA 1
ATOM 1938 C C . ARG B 1 86 ? 5.02 8.711 -9.352 1 98.69 86 ARG B C 1
ATOM 1940 O O . ARG B 1 86 ? 5.461 7.609 -9.688 1 98.69 86 ARG B O 1
ATOM 1947 N N . ASP B 1 87 ? 5.695 9.82 -9.484 1 98.88 87 ASP B N 1
ATOM 1948 C CA . ASP B 1 87 ? 7.02 9.836 -10.094 1 98.88 87 ASP B CA 1
ATOM 1949 C C . ASP B 1 87 ? 8.023 9.055 -9.25 1 98.88 87 ASP B C 1
ATOM 1951 O O . ASP B 1 87 ? 8.812 8.266 -9.781 1 98.88 87 ASP B O 1
ATOM 1955 N N . ILE B 1 88 ? 7.957 9.297 -7.988 1 98.94 88 ILE B N 1
ATOM 1956 C CA . ILE B 1 88 ? 8.875 8.617 -7.078 1 98.94 88 ILE B CA 1
ATOM 1957 C C . ILE B 1 88 ? 8.57 7.121 -7.055 1 98.94 88 ILE B C 1
ATOM 1959 O O . ILE B 1 88 ? 9.484 6.297 -7.109 1 98.94 88 ILE B O 1
ATOM 1963 N N . ALA B 1 89 ? 7.293 6.777 -6.973 1 98.94 89 ALA B N 1
ATOM 1964 C CA . ALA B 1 89 ? 6.906 5.367 -6.992 1 98.94 89 ALA B CA 1
ATOM 1965 C C . ALA B 1 89 ? 7.383 4.688 -8.273 1 98.94 89 ALA B C 1
ATOM 1967 O O . ALA B 1 89 ? 7.895 3.566 -8.234 1 98.94 89 ALA B O 1
ATOM 1968 N N . SER B 1 90 ? 7.238 5.383 -9.375 1 98.94 90 SER B N 1
ATOM 1969 C CA . SER B 1 90 ? 7.695 4.863 -10.656 1 98.94 90 SER B CA 1
ATOM 1970 C C . SER B 1 90 ? 9.211 4.676 -10.672 1 98.94 90 SER B C 1
ATOM 1972 O O . SER B 1 90 ? 9.711 3.658 -11.148 1 98.94 90 SER B O 1
ATOM 1974 N N . ALA B 1 91 ? 9.922 5.613 -10.164 1 98.94 91 ALA B N 1
ATOM 1975 C CA . ALA B 1 91 ? 11.383 5.539 -10.133 1 98.94 91 ALA B CA 1
ATOM 1976 C C . ALA B 1 91 ? 11.859 4.375 -9.266 1 98.94 91 ALA B C 1
ATOM 1978 O O . ALA B 1 91 ? 12.734 3.613 -9.672 1 98.94 91 ALA B O 1
ATOM 1979 N N . ILE B 1 92 ? 11.266 4.23 -8.094 1 98.94 92 ILE B N 1
ATOM 1980 C CA . ILE B 1 92 ? 11.625 3.133 -7.207 1 98.94 92 ILE B CA 1
ATOM 1981 C C . ILE B 1 92 ? 11.305 1.8 -7.879 1 98.94 92 ILE B C 1
ATOM 1983 O O . ILE B 1 92 ? 12.117 0.875 -7.859 1 98.94 92 ILE B O 1
ATOM 1987 N N . LEU B 1 93 ? 10.133 1.743 -8.492 1 98.88 93 LEU B N 1
ATOM 1988 C CA . LEU B 1 93 ? 9.711 0.511 -9.148 1 98.88 93 LEU B CA 1
ATOM 1989 C C . LEU B 1 93 ? 10.664 0.142 -10.281 1 98.88 93 LEU B C 1
ATOM 1991 O O . LEU B 1 93 ? 10.977 -1.035 -10.477 1 98.88 93 LEU B O 1
ATOM 1995 N N . GLU B 1 94 ? 11.109 1.141 -10.984 1 98.81 94 GLU B N 1
ATOM 1996 C CA . GLU B 1 94 ? 12.055 0.898 -12.078 1 98.81 94 GLU B CA 1
ATOM 1997 C C . GLU B 1 94 ? 13.359 0.308 -11.547 1 98.81 94 GLU B C 1
ATOM 1999 O O . GLU B 1 94 ? 13.922 -0.609 -12.156 1 98.81 94 GLU B O 1
ATOM 2004 N N . ARG B 1 95 ? 13.859 0.81 -10.461 1 98.75 95 ARG B N 1
ATOM 2005 C CA . ARG B 1 95 ? 15.078 0.276 -9.852 1 98.75 95 ARG B CA 1
ATOM 2006 C C . ARG B 1 95 ? 14.859 -1.15 -9.359 1 98.75 95 ARG B C 1
ATOM 2008 O O . ARG B 1 95 ? 15.734 -2.004 -9.508 1 98.75 95 ARG B O 1
ATOM 2015 N N . VAL B 1 96 ? 13.695 -1.388 -8.758 1 98.62 96 VAL B N 1
ATOM 2016 C CA . VAL B 1 96 ? 13.352 -2.721 -8.273 1 98.62 96 VAL B CA 1
ATOM 2017 C C . VAL B 1 96 ? 13.273 -3.693 -9.445 1 98.62 96 VAL B C 1
ATOM 2019 O O . VAL B 1 96 ? 13.758 -4.824 -9.359 1 98.62 96 VAL B O 1
ATOM 2022 N N . LYS B 1 97 ? 12.633 -3.262 -10.484 1 98.38 97 LYS B N 1
ATOM 2023 C CA . LYS B 1 97 ? 12.523 -4.066 -11.695 1 98.38 97 LYS B CA 1
ATOM 2024 C C . LYS B 1 97 ? 13.906 -4.445 -12.227 1 98.38 97 LYS B C 1
ATOM 2026 O O . LYS B 1 97 ? 14.109 -5.562 -12.703 1 98.38 97 LYS B O 1
ATOM 2031 N N . GLU B 1 98 ? 14.828 -3.559 -12.125 1 98.25 98 GLU B N 1
ATOM 2032 C CA . GLU B 1 98 ? 16.188 -3.764 -12.625 1 98.25 98 GLU B CA 1
ATOM 2033 C C . GLU B 1 98 ? 16.906 -4.828 -11.805 1 98.25 98 GLU B C 1
ATOM 2035 O O . GLU B 1 98 ? 17.922 -5.371 -12.25 1 98.25 98 GLU B O 1
ATOM 2040 N N . MET B 1 99 ? 16.453 -5.148 -10.617 1 97.81 99 MET B N 1
ATOM 2041 C CA . MET B 1 99 ? 17.031 -6.207 -9.805 1 97.81 99 MET B CA 1
ATOM 2042 C C . MET B 1 99 ? 16.75 -7.582 -10.406 1 97.81 99 MET B C 1
ATOM 2044 O O . MET B 1 99 ? 17.406 -8.562 -10.047 1 97.81 99 MET B O 1
ATOM 2048 N N . LYS B 1 100 ? 15.773 -7.691 -11.273 1 96.56 100 LYS B N 1
ATOM 2049 C CA . LYS B 1 100 ? 15.406 -8.891 -12.023 1 96.56 100 LYS B CA 1
ATOM 2050 C C . LYS B 1 100 ? 15.188 -10.078 -11.094 1 96.56 100 LYS B C 1
ATOM 2052 O O . LYS B 1 100 ? 15.711 -11.164 -11.336 1 96.56 100 LYS B O 1
ATOM 2057 N N . VAL B 1 101 ? 14.531 -9.828 -9.992 1 96.75 101 VAL B N 1
ATOM 2058 C CA . VAL B 1 101 ? 14.164 -10.922 -9.102 1 96.75 101 VAL B CA 1
ATOM 2059 C C . VAL B 1 101 ? 13.078 -11.773 -9.75 1 96.75 101 VAL B C 1
ATOM 2061 O O . VAL B 1 101 ? 11.992 -11.273 -10.062 1 96.75 101 VAL B O 1
ATOM 2064 N N . PRO B 1 102 ? 13.312 -13.031 -9.945 1 95.12 102 PRO B N 1
ATOM 2065 C CA . PRO B 1 102 ? 12.352 -13.836 -10.688 1 95.12 102 PRO B CA 1
ATOM 2066 C C . PRO B 1 102 ? 11.07 -14.117 -9.906 1 95.12 102 PRO B C 1
ATOM 2068 O O . PRO B 1 102 ? 11.125 -14.312 -8.688 1 95.12 102 PRO B O 1
ATOM 2071 N N . ARG B 1 103 ? 9.922 -14.133 -10.555 1 96.25 103 ARG B N 1
ATOM 2072 C CA . ARG B 1 103 ? 8.625 -14.594 -10.078 1 96.25 103 ARG B CA 1
ATOM 2073 C C . ARG B 1 103 ? 8.125 -13.742 -8.922 1 96.25 103 ARG B C 1
ATOM 2075 O O . ARG B 1 103 ? 7.609 -14.266 -7.934 1 96.25 103 ARG B O 1
ATOM 2082 N N . TYR B 1 104 ? 8.398 -12.461 -8.969 1 98.06 104 TYR B N 1
ATOM 2083 C CA . TYR B 1 104 ? 7.832 -11.57 -7.957 1 98.06 104 TYR B CA 1
ATOM 2084 C C . TYR B 1 104 ? 7.016 -10.461 -8.609 1 98.06 104 TYR B C 1
ATOM 2086 O O . TYR B 1 104 ? 7.398 -9.922 -9.656 1 98.06 104 TYR B O 1
ATOM 2094 N N . LYS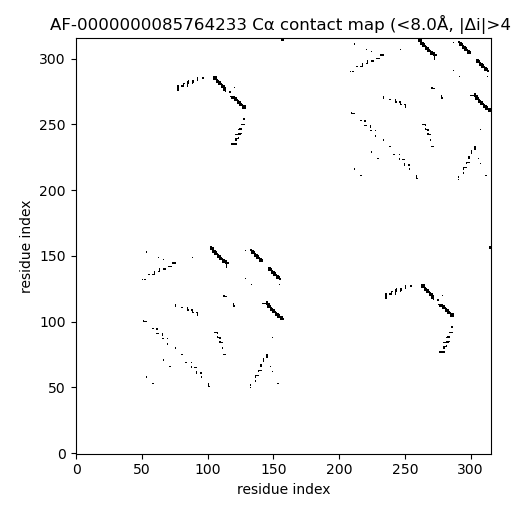 B 1 105 ? 5.93 -10.164 -8.039 1 98.5 105 LYS B N 1
ATOM 2095 C CA . LYS B 1 105 ? 5.188 -8.922 -8.242 1 98.5 105 LYS B CA 1
ATOM 2096 C C . LYS B 1 105 ? 5.57 -7.875 -7.207 1 98.5 105 LYS B C 1
ATOM 2098 O O . LYS B 1 105 ? 5.93 -8.211 -6.078 1 98.5 105 LYS B O 1
ATOM 2103 N N . PHE B 1 106 ? 5.477 -6.602 -7.551 1 98.88 106 PHE B N 1
ATOM 2104 C CA . PHE B 1 106 ? 5.828 -5.535 -6.625 1 98.88 106 PHE B CA 1
ATOM 2105 C C . PHE B 1 106 ? 4.762 -4.44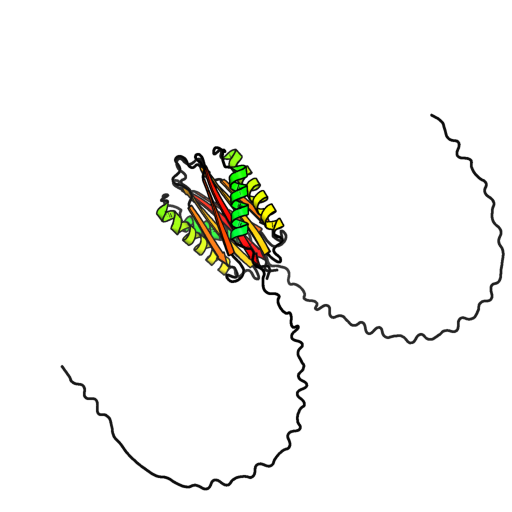5 -6.625 1 98.88 106 PHE B C 1
ATOM 2107 O O . PHE B 1 106 ? 4.219 -4.102 -7.68 1 98.88 106 PHE B O 1
ATOM 2114 N N . VAL B 1 107 ? 4.477 -3.936 -5.504 1 98.94 107 VAL B N 1
ATOM 2115 C CA . VAL B 1 107 ? 3.715 -2.709 -5.301 1 98.94 107 VAL B CA 1
ATOM 2116 C C . VAL B 1 107 ? 4.566 -1.688 -4.547 1 98.94 107 VAL B C 1
ATOM 2118 O O . VAL B 1 107 ? 5.137 -1.997 -3.5 1 98.94 107 VAL B O 1
ATOM 2121 N N . VAL B 1 108 ? 4.676 -0.504 -5.066 1 98.94 108 VAL B N 1
ATOM 2122 C CA . VAL B 1 108 ? 5.336 0.601 -4.379 1 98.94 108 VAL B CA 1
ATOM 2123 C C . VAL B 1 108 ? 4.32 1.691 -4.055 1 98.94 108 VAL B C 1
ATOM 2125 O O . VAL B 1 108 ? 3.676 2.236 -4.957 1 98.94 108 VAL B O 1
ATOM 2128 N N . MET B 1 109 ? 4.117 1.981 -2.852 1 98.94 109 MET B N 1
ATOM 2129 C CA . MET B 1 109 ? 3.234 3.041 -2.371 1 98.94 109 MET B CA 1
ATOM 2130 C C . MET B 1 109 ? 4.035 4.16 -1.716 1 98.94 109 MET B C 1
ATOM 2132 O O . MET B 1 109 ? 4.902 3.902 -0.877 1 98.94 109 MET B O 1
ATOM 2136 N N . VAL B 1 110 ? 3.801 5.402 -2.113 1 98.88 110 VAL B N 1
ATOM 2137 C CA . VAL B 1 110 ? 4.496 6.559 -1.563 1 98.88 110 VAL B CA 1
ATOM 2138 C C . VAL B 1 110 ? 3.486 7.527 -0.952 1 98.88 110 VAL B C 1
ATOM 2140 O O . VAL B 1 110 ? 2.434 7.789 -1.539 1 98.88 110 VAL B O 1
ATOM 2143 N N . SER B 1 111 ? 3.768 8.039 0.191 1 97.94 111 SER B N 1
ATOM 2144 C CA . SER B 1 111 ? 3 9.055 0.9 1 97.94 111 SER B CA 1
ATOM 2145 C C . SER B 1 111 ? 3.857 10.273 1.212 1 97.94 111 SER B C 1
ATOM 2147 O O . SER B 1 111 ? 4.953 10.148 1.765 1 97.94 111 SER B O 1
ATOM 2149 N N . LEU B 1 112 ? 3.375 11.422 0.847 1 96.81 112 LEU B N 1
ATOM 2150 C CA . LEU B 1 112 ? 4.047 12.68 1.143 1 96.81 112 LEU B CA 1
ATOM 2151 C C . LEU B 1 112 ? 3.162 13.578 1.995 1 96.81 112 LEU B C 1
ATOM 2153 O O . LEU B 1 112 ? 1.962 13.703 1.74 1 96.81 112 LEU B O 1
ATOM 2157 N N . GLY B 1 113 ? 3.715 14.234 3 1 94.38 113 GLY B N 1
ATOM 2158 C CA . GLY B 1 113 ? 3.012 15.188 3.84 1 94.38 113 GLY B CA 1
ATOM 2159 C C . GLY B 1 113 ? 3.896 16.328 4.32 1 94.38 113 GLY B C 1
ATOM 2160 O O . GLY B 1 113 ? 5.121 16.25 4.234 1 94.38 113 GLY B O 1
ATOM 2161 N N . SER B 1 114 ? 3.266 17.297 4.766 1 92.69 114 SER B N 1
ATOM 2162 C CA . SER B 1 114 ? 3.986 18.453 5.289 1 92.69 114 SER B CA 1
ATOM 2163 C C . SER B 1 114 ? 4.527 18.172 6.688 1 92.69 114 SER B C 1
ATOM 2165 O O . SER B 1 114 ? 3.846 17.562 7.516 1 92.69 114 SER B O 1
ATOM 2167 N N . GLU B 1 115 ? 5.762 18.547 6.969 1 86.31 115 GLU B N 1
ATOM 2168 C CA . GLU B 1 115 ? 6.348 18.453 8.305 1 86.31 115 GLU B CA 1
ATOM 2169 C C . GLU B 1 115 ? 5.797 19.531 9.227 1 86.31 115 GLU B C 1
ATOM 2171 O O . GLU B 1 115 ? 5.719 19.344 10.438 1 86.31 115 GLU B O 1
ATOM 2176 N N . LYS B 1 116 ? 5.453 20.578 8.672 1 76.19 116 LYS B N 1
ATOM 2177 C CA . LYS B 1 116 ? 5.031 21.719 9.484 1 76.19 116 LYS B CA 1
ATOM 2178 C C . LYS B 1 116 ? 3.557 21.609 9.859 1 76.19 116 LYS B C 1
ATOM 2180 O O . LYS B 1 116 ? 2.707 21.375 9 1 76.19 116 LYS B O 1
ATOM 2185 N N . GLY B 1 117 ? 3.277 21.922 11.172 1 66.19 117 GLY B N 1
ATOM 2186 C CA . GLY B 1 117 ? 1.926 22.109 11.672 1 66.19 117 GLY B CA 1
ATOM 2187 C C . GLY B 1 117 ? 1.098 20.844 11.68 1 66.19 117 GLY B C 1
ATOM 2188 O O . GLY B 1 117 ? -0.089 20.875 12.008 1 66.19 117 GLY B O 1
ATOM 2189 N N . ASN B 1 118 ? 1.732 19.781 11.148 1 62.56 118 ASN B N 1
ATOM 2190 C CA . ASN B 1 118 ? 0.787 18.688 11.016 1 62.56 118 ASN B CA 1
ATOM 2191 C C . ASN B 1 118 ? 1.102 17.547 11.992 1 62.56 118 ASN B C 1
ATOM 2193 O O . ASN B 1 118 ? 2.27 17.234 12.219 1 62.56 118 ASN B O 1
ATOM 2197 N N . PRO B 1 119 ? 0.078 17.25 12.766 1 69.5 119 PRO B N 1
ATOM 2198 C CA . PRO B 1 119 ? 0.248 16.156 13.734 1 69.5 119 PRO B CA 1
ATOM 2199 C C . PRO B 1 119 ? 0.732 14.859 13.078 1 69.5 119 PRO B C 1
ATOM 2201 O O . PRO B 1 119 ? 0.945 13.859 13.766 1 69.5 119 PRO B O 1
ATOM 2204 N N . GLY B 1 120 ? 1 14.875 11.859 1 80.25 120 GLY B N 1
ATOM 2205 C CA . GLY B 1 120 ? 1.545 13.695 11.211 1 80.25 120 GLY B CA 1
ATOM 2206 C C . GLY B 1 120 ? 0.477 12.781 10.648 1 80.25 120 GLY B C 1
ATOM 2207 O O . GLY B 1 120 ? -0.718 13.039 10.797 1 80.25 120 GLY B O 1
ATOM 2208 N N . VAL B 1 121 ? 0.762 11.93 9.797 1 92.06 121 VAL B N 1
ATOM 2209 C CA . VAL B 1 121 ? -0.078 10.898 9.203 1 92.06 121 VAL B CA 1
ATOM 2210 C C . VAL B 1 121 ? 0.353 9.523 9.711 1 92.06 121 VAL B C 1
ATOM 2212 O O . VAL B 1 121 ? 1.548 9.258 9.852 1 92.06 121 VAL B O 1
ATOM 2215 N N . GLN B 1 122 ? -0.647 8.766 10.086 1 95.5 122 GLN B N 1
ATOM 2216 C CA . GLN B 1 122 ? -0.354 7.406 10.523 1 95.5 122 GLN B CA 1
ATOM 2217 C C . GLN B 1 122 ? -0.653 6.398 9.414 1 95.5 122 GLN B C 1
ATOM 2219 O O . GLN B 1 122 ? -1.708 6.461 8.781 1 95.5 122 GLN B O 1
ATOM 2224 N N . LEU B 1 123 ? 0.299 5.488 9.234 1 97.88 123 LEU B N 1
ATOM 2225 C CA . LEU B 1 123 ? 0.149 4.441 8.227 1 97.88 123 LEU B CA 1
ATOM 2226 C C . LEU B 1 123 ? 0.175 3.061 8.875 1 97.88 123 LEU B C 1
ATOM 2228 O O . LEU B 1 123 ? 0.921 2.828 9.828 1 97.88 123 LEU B O 1
ATOM 2232 N N . GLY B 1 124 ? -0.612 2.193 8.352 1 98.31 124 GLY B N 1
ATOM 2233 C CA . GLY B 1 124 ? -0.615 0.786 8.719 1 98.31 124 GLY B CA 1
ATOM 2234 C C . GLY B 1 124 ? -1.145 -0.118 7.625 1 98.31 124 GLY B C 1
ATOM 2235 O O . GLY B 1 124 ? -1.943 0.312 6.789 1 98.31 124 GLY B O 1
ATOM 2236 N N . SER B 1 125 ? -0.719 -1.382 7.617 1 98.62 125 SER B N 1
ATOM 2237 C CA . SER B 1 125 ? -1.187 -2.33 6.609 1 98.62 125 SER B CA 1
ATOM 2238 C C . SER B 1 125 ? -1.315 -3.734 7.191 1 98.62 125 SER B C 1
ATOM 2240 O O . SER B 1 125 ? -0.685 -4.055 8.203 1 98.62 125 SER B O 1
ATOM 2242 N N . ARG B 1 126 ? -2.15 -4.457 6.602 1 98.69 126 ARG B N 1
ATOM 2243 C CA . ARG B 1 126 ? -2.305 -5.887 6.832 1 98.69 126 ARG B CA 1
ATOM 2244 C C . ARG B 1 126 ? -2.387 -6.648 5.512 1 98.69 126 ARG B C 1
ATOM 2246 O O . ARG B 1 126 ? -2.822 -6.098 4.5 1 98.69 126 ARG B O 1
ATOM 2253 N N . CYS B 1 127 ? -1.949 -7.938 5.609 1 98.75 127 CYS B N 1
ATOM 2254 C CA . CYS B 1 127 ? -1.828 -8.68 4.359 1 98.75 127 CYS B CA 1
ATOM 2255 C C . CYS B 1 127 ? -2.367 -10.094 4.508 1 98.75 127 CYS B C 1
ATOM 2257 O O . CYS B 1 127 ? -2.232 -10.711 5.57 1 98.75 127 CYS B O 1
ATOM 2259 N N . LEU B 1 128 ? -3.002 -10.586 3.482 1 98.44 128 LEU B N 1
ATOM 2260 C CA . LEU B 1 128 ? -3.324 -11.984 3.248 1 98.44 128 LEU B CA 1
ATOM 2261 C C . LEU B 1 128 ? -2.445 -12.57 2.146 1 98.44 128 LEU B C 1
ATOM 2263 O O . LEU B 1 128 ? -2.758 -12.438 0.961 1 98.44 128 LEU B O 1
ATOM 2267 N N . TRP B 1 129 ? -1.238 -13.094 2.48 1 97.88 129 TRP B N 1
ATOM 2268 C CA . TRP B 1 129 ? -0.243 -13.602 1.544 1 97.88 129 TRP B CA 1
ATOM 2269 C C . TRP B 1 129 ? 0.593 -14.703 2.188 1 97.88 129 TRP B C 1
ATOM 2271 O O . TRP B 1 129 ? 0.2 -15.273 3.209 1 97.88 129 TRP B O 1
ATOM 2281 N N . ASN B 1 130 ? 1.539 -15.273 1.505 1 97.44 130 ASN B N 1
ATOM 2282 C CA . ASN B 1 130 ? 2.428 -16.312 2.014 1 97.44 130 ASN B CA 1
ATOM 2283 C C . ASN B 1 130 ? 3.625 -15.719 2.748 1 97.44 130 ASN B C 1
ATOM 2285 O O . ASN B 1 130 ? 4.559 -15.219 2.117 1 97.44 130 ASN B O 1
ATOM 2289 N N . ASP B 1 131 ? 3.607 -15.805 4.055 1 96.56 131 ASP B N 1
ATOM 2290 C CA . ASP B 1 131 ? 4.578 -1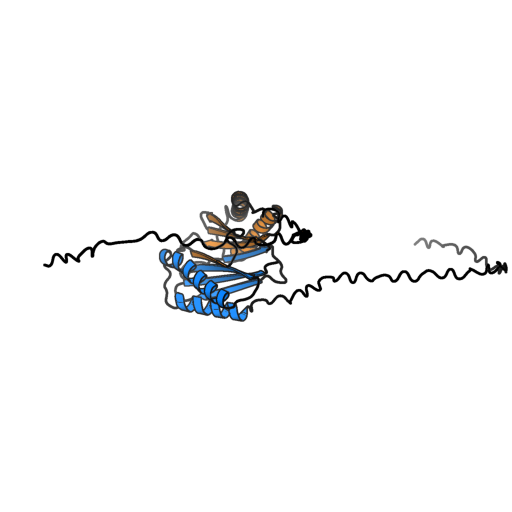5.117 4.902 1 96.56 131 ASP B CA 1
ATOM 2291 C C . ASP B 1 131 ? 5.98 -15.68 4.703 1 96.56 131 ASP B C 1
ATOM 2293 O O . ASP B 1 131 ? 6.965 -15.07 5.121 1 96.56 131 ASP B O 1
ATOM 2297 N N . SER B 1 132 ? 6.141 -16.828 4.074 1 96.06 132 SER B N 1
ATOM 2298 C CA . SER B 1 132 ? 7.457 -17.406 3.85 1 96.06 132 SER B CA 1
ATOM 2299 C C . SER B 1 132 ? 8.141 -16.781 2.639 1 96.06 132 SER B C 1
ATOM 2301 O O . SER B 1 132 ? 9.367 -16.812 2.531 1 96.06 132 SER B O 1
ATOM 2303 N N . THR B 1 133 ? 7.348 -16.203 1.704 1 96.94 133 THR B N 1
ATOM 2304 C CA . THR B 1 133 ? 7.922 -15.695 0.461 1 96.94 133 THR B CA 1
ATOM 2305 C C . THR B 1 133 ? 7.629 -14.211 0.289 1 96.94 133 THR B C 1
ATOM 2307 O O . THR B 1 133 ? 8.422 -13.477 -0.302 1 96.94 133 THR B O 1
ATOM 2310 N N . ASP B 1 134 ? 6.523 -13.758 0.757 1 98.19 134 ASP B N 1
ATOM 2311 C CA . ASP B 1 134 ? 6.094 -12.375 0.57 1 98.19 134 ASP B CA 1
ATOM 2312 C C . ASP B 1 134 ? 6.566 -11.492 1.721 1 98.19 134 ASP B C 1
ATOM 2314 O O . ASP B 1 134 ? 6.688 -11.953 2.857 1 98.19 134 ASP B O 1
ATOM 2318 N N . SER B 1 135 ? 6.902 -10.258 1.444 1 98.44 135 SER B N 1
ATOM 2319 C CA . SER B 1 135 ? 7.332 -9.336 2.494 1 98.44 135 SER B CA 1
ATOM 2320 C C . SER B 1 135 ? 7.172 -7.883 2.059 1 98.44 135 SER B C 1
ATOM 2322 O O . SER B 1 135 ? 6.848 -7.609 0.9 1 98.44 135 SER B O 1
ATOM 2324 N N . SER B 1 136 ? 7.316 -6.992 2.975 1 98.69 136 SER B N 1
ATOM 2325 C CA . SER B 1 136 ? 7.293 -5.559 2.701 1 98.69 136 SER B CA 1
ATOM 2326 C C . SER B 1 136 ? 8.445 -4.844 3.395 1 98.69 136 SER B C 1
ATOM 2328 O O . SER B 1 136 ? 9 -5.352 4.375 1 98.69 136 SER B O 1
ATOM 2330 N N . ILE B 1 137 ? 8.797 -3.723 2.848 1 98.62 137 ILE B N 1
ATOM 2331 C CA . ILE B 1 137 ? 9.773 -2.826 3.455 1 98.62 137 ILE B CA 1
ATOM 2332 C C . ILE B 1 137 ? 9.219 -1.406 3.502 1 98.62 137 ILE B C 1
ATOM 2334 O O . ILE B 1 137 ? 8.578 -0.953 2.549 1 98.62 137 ILE B O 1
ATOM 2338 N N . THR B 1 138 ? 9.383 -0.784 4.629 1 98.75 138 THR B N 1
ATOM 2339 C CA . THR B 1 138 ? 8.992 0.612 4.797 1 98.75 138 THR B CA 1
ATOM 2340 C C . THR B 1 138 ? 10.227 1.507 4.895 1 98.75 138 THR B C 1
ATOM 2342 O O . THR B 1 138 ? 11.148 1.229 5.668 1 98.75 138 THR B O 1
ATOM 2345 N N . VAL B 1 139 ? 10.273 2.535 4.133 1 98.88 139 VAL B N 1
ATOM 2346 C CA . VAL B 1 139 ? 11.383 3.482 4.117 1 98.88 139 VAL B CA 1
ATOM 2347 C C . VAL B 1 139 ? 10.867 4.887 4.426 1 98.88 139 VAL B C 1
ATOM 2349 O O . VAL B 1 139 ? 9.883 5.336 3.842 1 98.88 139 VAL B O 1
ATOM 2352 N N . HIS B 1 140 ? 11.508 5.543 5.316 1 98.06 140 HIS B N 1
ATOM 2353 C CA . HIS B 1 140 ? 11.109 6.879 5.738 1 98.06 140 HIS B CA 1
ATOM 2354 C C . HIS B 1 140 ? 12.102 7.93 5.254 1 98.06 140 HIS B C 1
ATOM 2356 O O . HIS B 1 140 ? 13.297 7.656 5.152 1 98.06 140 HIS B O 1
ATOM 2362 N N . PHE B 1 141 ? 11.57 9.086 4.949 1 98.31 141 PHE B N 1
ATOM 2363 C CA . PHE B 1 141 ? 12.359 10.258 4.586 1 98.31 141 PHE B CA 1
ATOM 2364 C C . PHE B 1 141 ? 11.781 11.516 5.211 1 98.31 141 PHE B C 1
ATOM 2366 O O . PHE B 1 141 ? 10.562 11.625 5.379 1 98.31 141 PHE B O 1
ATOM 2373 N N . GLN B 1 142 ? 12.68 12.391 5.562 1 95.75 142 GLN B N 1
ATOM 2374 C CA . GLN B 1 142 ? 12.242 13.68 6.074 1 95.75 142 GLN B CA 1
ATOM 2375 C C . GLN B 1 142 ? 13.25 14.773 5.75 1 95.75 142 GLN B C 1
ATOM 2377 O O . GLN B 1 142 ? 14.461 14.547 5.824 1 95.75 142 GLN B O 1
ATOM 2382 N N . ASN B 1 143 ? 12.766 15.914 5.332 1 95.19 143 ASN B N 1
ATOM 2383 C CA . ASN B 1 143 ? 13.547 17.156 5.34 1 95.19 143 ASN B CA 1
ATOM 2384 C C . ASN B 1 143 ? 12.875 18.219 6.191 1 95.19 143 ASN B C 1
ATOM 2386 O O . ASN B 1 143 ? 11.992 17.922 6.996 1 95.19 143 ASN B O 1
ATOM 2390 N N . ARG B 1 144 ? 13.273 19.422 6.109 1 92.62 144 ARG B N 1
ATOM 2391 C CA . ARG B 1 144 ? 12.758 20.469 6.98 1 92.62 144 ARG B CA 1
ATOM 2392 C C . ARG B 1 144 ? 11.297 20.766 6.672 1 92.62 144 ARG B C 1
ATOM 2394 O O . ARG B 1 144 ? 10.555 21.234 7.539 1 92.62 144 ARG B O 1
ATOM 2401 N N . ASN B 1 145 ? 10.82 20.438 5.465 1 93.25 145 ASN B N 1
ATOM 2402 C CA . ASN B 1 145 ? 9.531 20.938 5 1 93.25 145 ASN B CA 1
ATOM 2403 C C . ASN B 1 145 ? 8.516 19.797 4.852 1 93.25 145 ASN B C 1
ATOM 2405 O O . ASN B 1 145 ? 7.309 20.016 4.934 1 93.25 145 ASN B O 1
ATOM 2409 N N . LEU B 1 146 ? 9.031 18.625 4.547 1 95.31 146 LEU B N 1
ATOM 2410 C CA . LEU B 1 146 ? 8.078 17.547 4.27 1 95.31 146 LEU B CA 1
ATOM 2411 C C . LEU B 1 146 ? 8.617 16.203 4.754 1 95.31 146 LEU B C 1
ATOM 2413 O O . LEU B 1 146 ? 9.805 16.078 5.031 1 95.31 146 LEU B O 1
ATOM 2417 N N . PHE B 1 147 ? 7.723 15.234 4.965 1 95.5 147 PHE B N 1
ATOM 2418 C CA . PHE B 1 147 ? 8.086 13.844 5.223 1 95.5 147 PHE B CA 1
ATOM 2419 C C . PHE B 1 147 ? 7.559 12.938 4.113 1 95.5 147 PHE B C 1
ATOM 2421 O O . PHE B 1 147 ? 6.641 13.305 3.381 1 95.5 147 PHE B O 1
ATOM 2428 N N . ALA B 1 148 ? 8.195 11.82 3.973 1 97.56 148 ALA B N 1
ATOM 2429 C CA . ALA B 1 148 ? 7.793 10.82 2.992 1 97.56 148 ALA B CA 1
ATOM 2430 C C . ALA B 1 148 ? 7.891 9.414 3.576 1 97.56 148 ALA B C 1
ATOM 2432 O O . ALA B 1 148 ? 8.797 9.125 4.363 1 97.56 148 ALA B O 1
ATOM 2433 N N . VAL B 1 149 ? 6.992 8.617 3.23 1 98.31 149 VAL B N 1
ATOM 2434 C CA . VAL B 1 149 ? 7.035 7.188 3.52 1 98.31 149 VAL B CA 1
ATOM 2435 C C . VAL B 1 149 ? 6.844 6.395 2.229 1 98.31 149 VAL B C 1
ATOM 2437 O O . VAL B 1 149 ? 5.914 6.66 1.463 1 98.31 149 VAL B O 1
ATOM 2440 N N . ALA B 1 150 ? 7.707 5.516 1.958 1 98.88 150 ALA B N 1
ATOM 2441 C CA . ALA B 1 150 ? 7.559 4.551 0.869 1 98.88 150 ALA B CA 1
ATOM 2442 C C . ALA B 1 150 ? 7.426 3.131 1.408 1 98.88 150 ALA B C 1
ATOM 2444 O O . ALA B 1 150 ? 8.203 2.711 2.268 1 98.88 150 ALA B O 1
ATOM 2445 N N . ILE B 1 151 ? 6.457 2.436 0.969 1 98.94 151 ILE B N 1
ATOM 2446 C CA . ILE B 1 151 ? 6.305 1.023 1.3 1 98.94 151 ILE B CA 1
ATOM 2447 C C . ILE B 1 151 ? 6.402 0.182 0.028 1 98.94 151 ILE B C 1
ATOM 2449 O O . ILE B 1 151 ? 5.73 0.47 -0.965 1 98.94 151 ILE B O 1
ATOM 2453 N N . ILE B 1 152 ? 7.25 -0.793 0.069 1 98.94 152 ILE B N 1
ATOM 2454 C CA . ILE B 1 152 ? 7.422 -1.71 -1.054 1 98.94 152 ILE B CA 1
ATOM 2455 C C . ILE B 1 152 ? 6.961 -3.109 -0.65 1 98.94 152 ILE B C 1
ATOM 2457 O O . ILE B 1 152 ? 7.469 -3.682 0.316 1 98.94 152 ILE B O 1
ATOM 2461 N N . TYR B 1 153 ? 5.996 -3.625 -1.342 1 98.88 153 TYR B N 1
ATOM 2462 C CA . TYR B 1 153 ? 5.52 -4.988 -1.151 1 98.88 153 TYR B CA 1
ATOM 2463 C C . TYR B 1 153 ? 6.047 -5.91 -2.246 1 98.88 153 TYR B C 1
ATOM 2465 O O . TYR B 1 153 ? 5.938 -5.598 -3.434 1 98.88 153 TYR B O 1
ATOM 2473 N N . GLY B 1 154 ? 6.672 -6.98 -1.895 1 98.75 154 GLY B N 1
ATOM 2474 C CA . GLY B 1 154 ? 7.059 -8.055 -2.801 1 98.75 154 GLY B CA 1
ATOM 2475 C C . GLY B 1 154 ? 6.262 -9.328 -2.59 1 98.75 154 GLY B C 1
ATOM 2476 O O . GLY B 1 154 ? 6.242 -9.883 -1.489 1 98.75 154 GLY B O 1
ATOM 2477 N N . LEU B 1 155 ? 5.559 -9.797 -3.652 1 98.62 155 LEU B N 1
ATOM 2478 C CA . LEU B 1 155 ? 4.691 -10.961 -3.564 1 98.62 155 LEU B CA 1
ATOM 2479 C C . LEU B 1 155 ? 5.105 -12.023 -4.578 1 98.62 155 LEU B C 1
ATOM 2481 O O . LEU B 1 155 ? 5.125 -11.766 -5.785 1 98.62 155 LEU B O 1
ATOM 2485 N N . TYR B 1 156 ? 5.43 -13.258 -4.094 1 97.75 156 TYR B N 1
ATOM 2486 C CA . TYR B 1 156 ? 5.926 -14.344 -4.926 1 97.75 156 TYR B CA 1
ATOM 2487 C C . TYR B 1 156 ? 4.812 -14.914 -5.797 1 97.75 156 TYR B C 1
ATOM 2489 O O . TYR B 1 156 ? 3.691 -15.125 -5.324 1 97.75 156 TYR B O 1
ATOM 2497 N N . LYS B 1 157 ? 5.145 -15.133 -7.094 1 93.56 157 LYS B N 1
ATOM 2498 C CA . LYS B 1 157 ? 4.215 -15.758 -8.031 1 93.56 157 LYS B CA 1
ATOM 2499 C C . LYS B 1 157 ? 4.117 -17.266 -7.793 1 93.56 157 LYS B C 1
ATOM 2501 O O . LYS B 1 157 ? 5.023 -18.016 -8.156 1 93.56 157 LYS B O 1
ATOM 2506 N N . GLU B 1 158 ? 3.061 -17.578 -7.078 1 84 158 GLU B N 1
ATOM 2507 C CA . GLU B 1 158 ? 2.885 -19 -6.773 1 84 158 GLU B CA 1
ATOM 2508 C C . GLU B 1 158 ? 2.426 -19.766 -8.008 1 84 158 GLU B C 1
ATOM 2510 O O . GLU B 1 158 ? 1.72 -19.219 -8.859 1 84 158 GLU B O 1
#

Radius of gyration: 37.5 Å; Cα contacts (8 Å, |Δi|>4): 427; chains: 2; bounding box: 38×99×138 Å

Nearest PDB structures (foldseek):
  8j07-assembly1_l7  TM=9.473E-01  e=2.365E-10  Homo sapiens
  8j07-assembly1_r7  TM=9.200E-01  e=1.499E-10  Homo sapiens
  8glv-assembly1_AS  TM=9.267E-01  e=1.708E-10  Chlamydomonas reinhardtii
  8bwy-assembly1_N  TM=9.107E-01  e=9.289E-10  Chlamydomonas reinhardtii
  8rgi-assembly1_B  TM=9.328E-01  e=4.436E-09  Homo sapiens

Solvent-accessible surface area (backbone atoms only — not comparable to full-atom values): 19069 Å² total; per-residue (Å²): 130,87,78,77,78,78,76,79,78,80,78,82,79,78,85,76,85,73,81,77,77,76,78,71,78,72,74,79,74,76,67,72,78,71,72,71,71,68,68,70,66,67,59,73,74,68,69,73,69,78,84,66,70,78,56,64,68,60,54,48,50,50,43,50,51,48,50,46,71,73,41,65,84,46,68,67,40,66,74,62,40,41,53,45,20,37,51,50,16,43,53,38,47,52,56,54,56,69,66,64,56,70,59,54,32,37,40,26,40,22,38,38,34,44,48,62,78,32,87,52,71,29,66,25,58,33,71,50,73,55,79,89,65,31,52,68,49,78,46,79,47,74,46,92,36,21,35,35,40,37,37,38,38,40,40,57,56,78,140,82,75,81,72,80,79,79,75,86,79,83,85,85,88,81,86,75,82,76,78,77,78,71,78,74,75,81,73,78,67,72,78,72,74,69,70,69,68,68,65,69,58,73,74,67,68,72,68,79,84,67,71,80,56,64,70,60,55,49,51,51,42,51,51,48,50,47,74,73,40,65,84,47,69,69,41,65,74,61,40,42,55,44,20,38,52,49,16,44,52,36,48,52,57,55,57,71,64,64,57,68,59,54,30,39,39,27,39,21,37,39,33,46,50,61,78,32,86,52,70,30,68,22,59,33,72,49,72,55,78,90,65,31,52,72,48,78,47,78,48,73,48,90,35,22,34,37,40,37,38,39,37,39,40,58,55,79

Foldseek 3Di:
DPPPCPDDPDDDDDDDDDPPPDPPPPPPPPPPPPVPPPPVPCPVCVVVPDQDADDQVQLQVLLVVLCCVQPVPDADDPVVVVVVQVVSQVSSVVSVVVVVRPQKDKDKGKDKDWPPPDPDDDDDDDDDADPVHKDKDWYWDDDPTMIMIMMMIIHGRD/D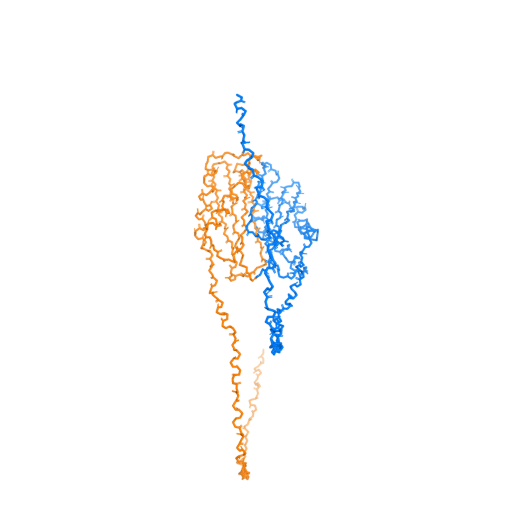DPCPPDPDDDDYDDDDDDPPDPPVPDPPVPPPPPPPPPVPCPVCVVVPDQDADDQVQLQVLLVVLCCVQPVPDADDPVVVVVVQVVSQVSSVVSVVVVVRPQKDKDKGKDKDWPPPDPDDDDDDDDDADPVHKDKDWYWDDDPTMIMIMMMIIHGRD

Organism: Holothuria leucospilota (NCBI:txid206669)

InterPro domains:
  IPR005334 Dynein light chain Tctex-1-like [PF03645] (59-153)
  IPR005334 Dynein light chain Tctex-1-like [PTHR21255] (38-157)
  IPR038586 Tctex-1-like superfamily [G3DSA:3.30.1140.40] (57-156)

Secondary structure (DSSP, 8-state):
----------------------------------------------------PPPHHHHHHHHHHHHHHHHTTPPP-HHHHHHHHHHHHHHHHHHHHHT--TTEEEEEEEEEEESTT---EEEEEEEES-TTT-EEEEEEEE-SSEEEEEEEEEEE--/----------------------------------------------------PPPHHHHHHHHHHHHHHHHTTPPP-HHHHHHHHHHHHHHHHHHHHHT--TTEEEEEEEEEEESSS---EEEEEEEES-TTT-EEEEEEEE-SSEEEEEEEEEEE--

pLDDT: mean 76.08, std 30.5, range [18.22, 98.94]

Sequence (316 aa):
MAAVEIAEAPDPRLPSDNSMISTIPEGSSSRPDTDSRASTEFEPSYQLEPVKKPRHSDIQRLAENELERYLKDLRYDPIKCRQLTRDIASAILERVKEMKVPRYKFVVMVSLGSEKGNPGVQLGSRCLWNDSTDSSITVHFQNRNLFAVAIIYGLYKEMAAVEIAEAPDPRLPSDNSMISTIPEGSSSRPDTDSRASTEFEPSYQLEPVKKPRHSDIQRLAENELERYLKDLRYDPIKCRQLTRDIASAILERVKEMKVPRYKFVVMVSLGSEKGNPGVQLGSRCLWNDSTDSSITVHFQNRNLFAVAIIYGLYKE